Protein AF-0000000071658389 (afdb_homodimer)

InterPro domains:
  IPR006702 Casparian strip membrane protein domain [PF04535] (4-115)

Solvent-accessible surface area (backbone atoms only — not comparable to full-atom values): 17001 Å² total; per-residue (Å²): 111,72,62,58,50,44,50,50,47,51,54,43,48,50,49,29,34,51,27,21,47,52,17,32,50,45,40,72,70,42,62,39,75,39,34,85,88,48,86,47,86,55,70,41,80,43,44,40,84,77,33,64,24,40,41,45,30,44,50,50,25,51,52,48,35,54,49,45,60,63,46,49,60,56,54,51,49,27,53,75,65,69,44,71,88,50,68,79,56,52,55,57,47,59,54,46,35,26,51,43,23,16,26,26,17,8,35,48,19,33,47,56,42,50,52,53,49,49,51,54,44,26,54,75,68,71,43,72,82,38,67,64,53,54,48,51,50,51,43,50,50,41,45,49,52,16,29,47,27,34,42,51,22,29,51,44,44,40,53,46,49,53,53,54,50,53,59,39,48,72,77,109,72,64,59,51,44,51,51,47,50,54,44,48,52,49,28,35,51,27,20,47,50,16,33,50,44,40,73,70,41,61,38,75,38,34,85,87,47,87,48,87,55,71,39,80,43,44,41,85,76,32,64,24,40,41,43,30,43,50,50,24,50,52,48,36,54,49,44,60,64,44,48,60,56,53,51,48,27,54,76,64,69,44,72,89,49,67,78,57,52,54,58,49,59,55,48,36,26,51,42,24,16,25,26,18,8,34,48,18,33,45,57,42,51,51,51,50,49,52,52,46,25,53,74,68,72,41,73,82,38,68,65,52,55,48,51,49,52,43,50,50,40,46,50,51,17,30,48,27,34,42,51,21,28,51,43,44,41,53,45,49,54,52,52,51,52,58,38,48,75,78

Structure (mmCIF, N/CA/C/O backbone):
data_AF-0000000071658389-model_v1
#
loop_
_entity.id
_entity.type
_entity.pdbx_description
1 polymer 'CASP-like protein'
#
loop_
_atom_site.group_PDB
_atom_site.id
_atom_site.type_symbol
_atom_site.label_atom_id
_atom_site.label_alt_id
_atom_site.label_comp_id
_atom_site.label_asym_id
_atom_site.label_entity_id
_atom_site.label_seq_id
_atom_site.pdbx_PDB_ins_code
_atom_site.Cartn_x
_atom_site.Cartn_y
_atom_site.Cartn_z
_atom_site.occupancy
_atom_site.B_iso_or_equiv
_atom_site.auth_seq_id
_atom_site.auth_comp_id
_atom_site.auth_asym_id
_atom_site.auth_atom_id
_atom_site.pdbx_PDB_model_num
ATOM 1 N N . MET A 1 1 ? -17.047 29.328 12.336 1 48.53 1 MET A N 1
ATOM 2 C CA . MET A 1 1 ? -16.094 28.688 11.438 1 48.53 1 MET A CA 1
ATOM 3 C C . MET A 1 1 ? -15.5 27.438 12.078 1 48.53 1 MET A C 1
ATOM 5 O O . MET A 1 1 ? -15.453 26.375 11.453 1 48.53 1 MET A O 1
ATOM 9 N N . ALA A 1 2 ? -15.172 27.578 13.297 1 61.09 2 ALA A N 1
ATOM 10 C CA . ALA A 1 2 ? -14.609 26.453 14.062 1 61.09 2 ALA A CA 1
ATOM 11 C C . ALA A 1 2 ? -15.625 25.328 14.211 1 61.09 2 ALA A C 1
ATOM 13 O O . ALA A 1 2 ? -15.289 24.156 14.023 1 61.09 2 ALA A O 1
ATOM 14 N N . SER A 1 3 ? -16.844 25.703 14.211 1 71.44 3 SER A N 1
ATOM 15 C CA . SER A 1 3 ? -17.891 24.703 14.422 1 71.44 3 SER A CA 1
ATOM 16 C C . SER A 1 3 ? -18.141 23.891 13.164 1 71.44 3 SER A C 1
ATOM 18 O O . SER A 1 3 ? -18.312 22.672 13.227 1 71.44 3 SER A O 1
ATOM 20 N N . SER A 1 4 ? -18.094 24.547 12.016 1 76.38 4 SER A N 1
ATOM 21 C CA . SER A 1 4 ? -18.359 23.859 10.758 1 76.38 4 SER A CA 1
ATOM 22 C C . SER A 1 4 ? -17.25 22.859 10.445 1 76.38 4 SER A C 1
ATOM 24 O O . SER A 1 4 ? -17.516 21.75 9.969 1 76.38 4 SER A O 1
ATOM 26 N N . VAL A 1 5 ? -16.109 23.203 10.82 1 75.75 5 VAL A N 1
ATOM 27 C CA . VAL A 1 5 ? -14.984 22.328 10.57 1 75.75 5 VAL A CA 1
ATOM 28 C C . VAL A 1 5 ? -15.078 21.094 11.469 1 75.75 5 VAL A C 1
ATOM 30 O O . VAL A 1 5 ? -14.844 19.969 11.023 1 75.75 5 VAL A O 1
ATOM 33 N N . ALA A 1 6 ? -15.516 21.375 12.609 1 76.5 6 ALA A N 1
ATOM 34 C CA . ALA A 1 6 ? -15.641 20.281 13.562 1 76.5 6 ALA A CA 1
ATOM 35 C C . ALA A 1 6 ? -16.719 19.297 13.125 1 76.5 6 ALA A C 1
ATOM 37 O O . ALA A 1 6 ? -16.531 18.078 13.242 1 76.5 6 ALA A O 1
ATOM 38 N N . ILE A 1 7 ? -17.75 19.844 12.656 1 81.75 7 ILE A N 1
ATOM 39 C CA . ILE A 1 7 ? -18.844 19 12.172 1 81.75 7 ILE A CA 1
ATOM 40 C C . ILE A 1 7 ? -18.391 18.234 10.938 1 81.75 7 ILE A C 1
ATOM 42 O O . ILE A 1 7 ? -18.703 17.047 10.789 1 81.75 7 ILE A O 1
ATOM 46 N N . THR A 1 8 ? -17.719 18.875 10.086 1 84 8 THR A N 1
ATOM 47 C CA . THR A 1 8 ? -17.219 18.234 8.883 1 84 8 THR A CA 1
ATOM 48 C C . THR A 1 8 ? -16.25 17.109 9.227 1 84 8 THR A C 1
ATOM 50 O O . THR A 1 8 ? -16.297 16.031 8.625 1 84 8 THR A O 1
ATOM 53 N N . VAL A 1 9 ? -15.492 17.328 10.203 1 81.88 9 VAL A N 1
ATOM 54 C CA . VAL A 1 9 ? -14.523 16.328 10.641 1 81.88 9 VAL A CA 1
ATOM 55 C C . VAL A 1 9 ? -15.25 15.117 11.203 1 81.88 9 VAL A C 1
ATOM 57 O O . VAL A 1 9 ? -14.891 13.977 10.906 1 81.88 9 VAL A O 1
ATOM 60 N N . LEU A 1 10 ? -16.312 15.398 11.93 1 83.06 10 LEU A N 1
ATOM 61 C CA . LEU A 1 10 ? -17.078 14.312 12.523 1 83.06 10 LEU A CA 1
ATOM 62 C C . LEU A 1 10 ? -17.781 13.492 11.445 1 83.06 10 LEU A C 1
ATOM 64 O O . LEU A 1 10 ? -17.781 12.266 11.492 1 83.06 10 LEU A O 1
ATOM 68 N N . ILE A 1 11 ? -18.328 14.133 10.531 1 88.25 11 ILE A N 1
ATOM 69 C CA . ILE A 1 11 ? -19.031 13.469 9.438 1 88.25 11 ILE A CA 1
ATOM 70 C C . ILE A 1 11 ? -18.047 12.609 8.641 1 88.25 11 ILE A C 1
ATOM 72 O O . ILE A 1 11 ? -18.359 11.477 8.273 1 88.25 11 ILE A O 1
ATOM 76 N N . ASN A 1 12 ? -16.906 13.133 8.375 1 90 12 ASN A N 1
ATOM 77 C CA . ASN A 1 12 ? -15.891 12.391 7.641 1 90 12 ASN A CA 1
ATOM 78 C C . ASN A 1 12 ? -15.445 11.141 8.398 1 90 12 ASN A C 1
ATOM 80 O O . ASN A 1 12 ? -15.227 10.094 7.797 1 90 12 ASN A O 1
ATOM 84 N N . ARG A 1 13 ? -15.359 11.227 9.688 1 89.12 13 ARG A N 1
ATOM 85 C CA . ARG A 1 13 ? -14.938 10.086 10.484 1 89.12 13 ARG A CA 1
ATOM 86 C C . ARG A 1 13 ? -15.977 8.977 10.461 1 89.12 13 ARG A C 1
ATOM 88 O O . ARG A 1 13 ? -15.641 7.793 10.484 1 89.12 13 ARG A O 1
ATOM 95 N N . LEU A 1 14 ? -17.156 9.453 10.414 1 92.12 14 LEU A N 1
ATOM 96 C CA . LEU A 1 14 ? -18.234 8.469 10.305 1 92.12 14 LEU A CA 1
ATOM 97 C C . LEU A 1 14 ? -18.156 7.727 8.977 1 92.12 14 LEU A C 1
ATOM 99 O O . LEU A 1 14 ? -18.312 6.504 8.93 1 92.12 14 LEU A O 1
ATOM 103 N N . PHE A 1 15 ? -17.875 8.453 7.93 1 95.12 15 PHE A N 1
ATOM 104 C CA . PHE A 1 15 ? -17.719 7.828 6.621 1 95.12 15 PHE A CA 1
ATOM 105 C C . PHE A 1 15 ? -16.547 6.863 6.617 1 95.12 15 PHE A C 1
ATOM 107 O O . PHE A 1 15 ? -16.656 5.742 6.117 1 95.12 15 PHE A O 1
ATOM 114 N N . VAL A 1 16 ? -15.43 7.336 7.164 1 96.5 16 VAL A N 1
ATOM 115 C CA . VAL A 1 16 ? -14.258 6.477 7.219 1 96.5 16 VAL A CA 1
ATOM 116 C C . VAL A 1 16 ? -14.602 5.172 7.934 1 96.5 16 VAL A C 1
ATOM 118 O O . VAL A 1 16 ? -14.273 4.086 7.449 1 96.5 16 VAL A O 1
ATOM 121 N N . PHE A 1 17 ? -15.344 5.277 9.031 1 95.75 17 PHE A N 1
ATOM 122 C CA . PHE A 1 17 ? -15.711 4.098 9.805 1 95.75 17 PHE A CA 1
ATOM 123 C C . PHE A 1 17 ? -16.578 3.152 8.977 1 95.75 17 PHE A C 1
ATOM 125 O O . PHE A 1 17 ? -16.328 1.943 8.953 1 95.75 17 PHE A O 1
ATOM 132 N N . ILE A 1 18 ? -17.484 3.676 8.32 1 97.69 18 ILE A N 1
ATOM 133 C CA . ILE A 1 18 ? -18.406 2.863 7.527 1 97.69 18 ILE A CA 1
ATOM 134 C C . ILE A 1 18 ? -17.641 2.152 6.414 1 97.69 18 ILE A C 1
ATOM 136 O O . ILE A 1 18 ? -17.844 0.957 6.184 1 97.69 18 ILE A O 1
ATOM 140 N N . PHE A 1 19 ? -16.781 2.877 5.711 1 98.62 19 PHE A N 1
ATOM 141 C CA . PHE A 1 19 ? -16.016 2.287 4.617 1 98.62 19 PHE A CA 1
ATOM 142 C C . PHE A 1 19 ? -15.109 1.184 5.133 1 98.62 19 PHE A C 1
ATOM 144 O O . PHE A 1 19 ? -14.977 0.13 4.504 1 98.62 19 PHE A O 1
ATOM 151 N N . LEU A 1 20 ? -14.492 1.41 6.309 1 98.56 20 LEU A N 1
ATOM 152 C CA . LEU A 1 20 ? -13.617 0.402 6.898 1 98.56 20 LEU A CA 1
ATOM 153 C C . LEU A 1 20 ? -14.414 -0.835 7.305 1 98.56 20 LEU A C 1
ATOM 155 O O . LEU A 1 20 ? -13.953 -1.964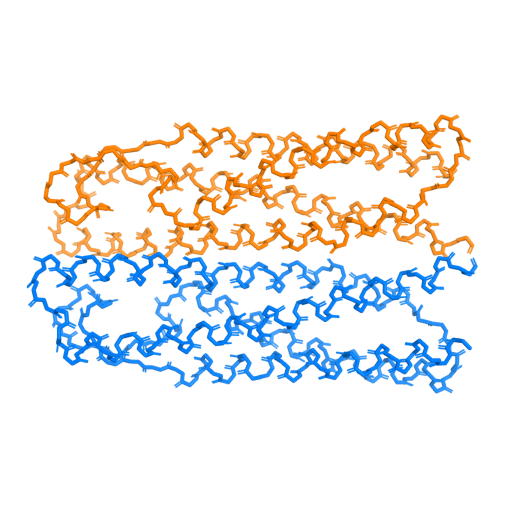 7.117 1 98.56 20 LEU A O 1
ATOM 159 N N . PHE A 1 21 ? -15.578 -0.595 7.789 1 98.12 21 PHE A N 1
ATOM 160 C CA . PHE A 1 21 ? -16.406 -1.702 8.266 1 98.12 21 PHE A CA 1
ATOM 161 C C . PHE A 1 21 ? -16.875 -2.562 7.094 1 98.12 21 PHE A C 1
ATOM 163 O O . PHE A 1 21 ? -16.828 -3.793 7.168 1 98.12 21 PHE A O 1
ATOM 170 N N . VAL A 1 22 ? -17.297 -1.942 6.078 1 98.56 22 VAL A N 1
ATOM 171 C CA . VAL A 1 22 ? -17.719 -2.684 4.895 1 98.56 22 VAL A CA 1
ATOM 172 C C . VAL A 1 22 ? -16.531 -3.453 4.316 1 98.56 22 VAL A C 1
ATOM 174 O O . VAL A 1 22 ? -16.656 -4.625 3.953 1 98.56 22 VAL A O 1
ATOM 177 N N . SER A 1 23 ? -15.406 -2.795 4.227 1 98.81 23 SER A N 1
ATOM 178 C CA . SER A 1 23 ? -14.188 -3.459 3.758 1 98.81 23 SER A CA 1
ATOM 179 C C . SER A 1 23 ? -13.898 -4.715 4.566 1 98.81 23 SER A C 1
ATOM 181 O O . SER A 1 23 ? -13.656 -5.785 4 1 98.81 23 SER A O 1
ATOM 183 N N . LEU A 1 24 ? -13.969 -4.578 5.883 1 98.62 24 LEU A N 1
ATOM 184 C CA . LEU A 1 24 ? -13.711 -5.672 6.816 1 98.62 24 LEU A CA 1
ATOM 185 C C . LEU A 1 24 ? -14.703 -6.812 6.602 1 98.62 24 LEU A C 1
ATOM 187 O O . LEU A 1 24 ? -14.305 -7.973 6.496 1 98.62 24 LEU A O 1
ATOM 191 N N . MET A 1 25 ? -15.914 -6.488 6.434 1 98.62 25 MET A N 1
ATOM 192 C CA . MET A 1 25 ? -16.969 -7.5 6.324 1 98.62 25 MET A CA 1
ATOM 193 C C . MET A 1 25 ? -16.859 -8.258 5.004 1 98.62 25 MET A C 1
ATOM 195 O O . MET A 1 25 ? -16.984 -9.484 4.973 1 98.62 25 MET A O 1
ATOM 199 N N . VAL A 1 26 ? -16.609 -7.547 3.959 1 98.56 26 VAL A N 1
ATOM 200 C CA . VAL A 1 26 ? -16.516 -8.156 2.637 1 98.56 26 VAL A CA 1
ATOM 201 C C . VAL A 1 26 ? -15.367 -9.156 2.613 1 98.56 26 VAL A C 1
ATOM 203 O O . VAL A 1 26 ? -15.516 -10.273 2.115 1 98.56 26 VAL A O 1
ATOM 206 N N . LEU A 1 27 ? -14.25 -8.773 3.229 1 98.5 27 LEU A N 1
ATOM 207 C CA . LEU A 1 27 ? -13.078 -9.648 3.189 1 98.5 27 LEU A CA 1
ATOM 208 C C . LEU A 1 27 ? -13.227 -10.789 4.188 1 98.5 27 LEU A C 1
ATOM 210 O O . LEU A 1 27 ? -12.852 -11.93 3.889 1 98.5 27 LEU A O 1
ATOM 214 N N . ALA A 1 28 ? -13.805 -10.531 5.293 1 97.94 28 ALA A N 1
ATOM 215 C CA . ALA A 1 28 ? -13.922 -11.523 6.367 1 97.94 28 ALA A CA 1
ATOM 216 C C . ALA A 1 28 ? -14.859 -12.648 5.973 1 97.94 28 ALA A C 1
ATOM 218 O O . ALA A 1 28 ? -14.711 -13.789 6.434 1 97.94 28 ALA A O 1
ATOM 219 N N . THR A 1 29 ? -15.797 -12.344 5.094 1 97.56 29 THR A N 1
ATOM 220 C CA . THR A 1 29 ? -16.781 -13.352 4.734 1 97.56 29 THR A CA 1
ATOM 221 C C . THR A 1 29 ? -16.453 -13.977 3.385 1 97.56 29 THR A C 1
ATOM 223 O O . THR A 1 29 ? -17.156 -14.875 2.918 1 97.56 29 THR A O 1
ATOM 226 N N . ASN A 1 30 ? -15.438 -13.5 2.771 1 97.5 30 ASN A N 1
ATOM 227 C CA . ASN A 1 30 ? -15.039 -13.969 1.447 1 97.5 30 ASN A CA 1
ATOM 228 C C . ASN A 1 30 ? -14.312 -15.312 1.523 1 97.5 30 ASN A C 1
ATOM 230 O O . ASN A 1 30 ? -13.352 -15.453 2.285 1 97.5 30 ASN A O 1
ATOM 234 N N . LYS A 1 31 ? -14.812 -16.297 0.819 1 96.44 31 LYS A N 1
ATOM 235 C CA . LYS A 1 31 ? -14.188 -17.625 0.755 1 96.44 31 LYS A CA 1
ATOM 236 C C . LYS A 1 31 ? -14.422 -18.281 -0.603 1 96.44 31 LYS A C 1
ATOM 238 O O . LYS A 1 31 ? -15.367 -17.922 -1.312 1 96.44 31 LYS A O 1
ATOM 243 N N . VAL A 1 32 ? -13.5 -19.109 -0.97 1 95.19 32 VAL A N 1
ATOM 244 C CA . VAL A 1 32 ? -13.641 -19.891 -2.189 1 95.19 32 VAL A CA 1
ATOM 245 C C . VAL A 1 32 ? -13.016 -21.281 -1.995 1 95.19 32 VAL A C 1
ATOM 247 O O . VAL A 1 32 ? -11.984 -21.406 -1.334 1 95.19 32 VAL A O 1
ATOM 250 N N . THR A 1 33 ? -13.703 -22.312 -2.465 1 93.12 33 THR A N 1
ATOM 251 C CA . THR A 1 33 ? -13.148 -23.656 -2.477 1 93.12 33 THR A CA 1
ATOM 252 C C . THR A 1 33 ? -12.562 -23.984 -3.848 1 93.12 33 THR A C 1
ATOM 254 O O . THR A 1 33 ? -13.289 -24.047 -4.84 1 93.12 33 THR A O 1
ATOM 257 N N . THR A 1 34 ? -11.203 -24.109 -3.877 1 90.75 34 THR A N 1
ATOM 258 C CA . THR A 1 34 ? -10.555 -24.328 -5.168 1 90.75 34 THR A CA 1
ATOM 259 C C . THR A 1 34 ? -9.25 -25.094 -4.996 1 90.75 34 THR A C 1
ATOM 261 O O . THR A 1 34 ? -8.703 -25.156 -3.895 1 90.75 34 THR A O 1
ATOM 264 N N . SER A 1 35 ? -8.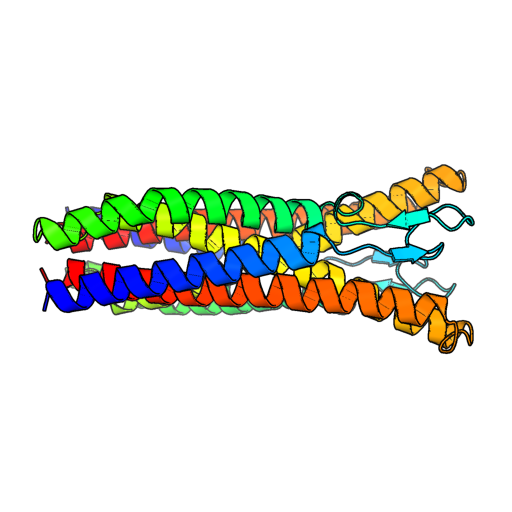75 -25.688 -6.094 1 85.56 35 SER A N 1
ATOM 265 C CA . SER A 1 35 ? -7.461 -26.375 -6.125 1 85.56 35 SER A CA 1
ATOM 266 C C . SER A 1 35 ? -6.391 -25.5 -6.766 1 85.56 35 SER A C 1
ATOM 268 O O . SER A 1 35 ? -5.199 -25.797 -6.695 1 85.56 35 SER A O 1
ATOM 270 N N . TYR A 1 36 ? -6.738 -24.344 -7.293 1 82 36 TYR A N 1
ATOM 271 C CA . TYR A 1 36 ? -5.844 -23.562 -8.133 1 82 36 TYR A CA 1
ATOM 272 C C . TYR A 1 36 ? -5.02 -22.578 -7.297 1 82 36 TYR A C 1
ATOM 274 O O . TYR A 1 36 ? -4.023 -22.031 -7.773 1 82 36 TYR A O 1
ATOM 282 N N . LEU A 1 37 ? -5.414 -22.375 -6.074 1 84.38 37 LEU A N 1
ATOM 283 C CA . LEU A 1 37 ? -4.723 -21.406 -5.227 1 84.38 37 LEU A CA 1
ATOM 284 C C . LEU A 1 37 ? -3.951 -22.109 -4.117 1 84.38 37 LEU A C 1
ATOM 286 O O . LEU A 1 37 ? -3.473 -21.453 -3.182 1 84.38 37 LEU A O 1
ATOM 290 N N . THR A 1 38 ? -3.906 -23.438 -4.281 1 81.12 38 THR A N 1
ATOM 291 C CA . THR A 1 38 ? -3.168 -24.234 -3.311 1 81.12 38 THR A CA 1
ATOM 292 C C . THR A 1 38 ? -2.16 -25.141 -4.012 1 81.12 38 THR A C 1
ATOM 294 O O . THR A 1 38 ? -2.201 -25.297 -5.234 1 81.12 38 THR A O 1
ATOM 297 N N . VAL A 1 39 ? -1.279 -25.641 -3.32 1 77.12 39 VAL A N 1
ATOM 298 C CA . VAL A 1 39 ? -0.239 -26.484 -3.883 1 77.12 39 VAL A CA 1
ATOM 299 C C . VAL A 1 39 ? -0.778 -27.906 -4.066 1 77.12 39 VAL A C 1
ATOM 301 O O . VAL A 1 39 ? -0.367 -28.609 -4.988 1 77.12 39 VAL A O 1
ATOM 304 N N . ASP A 1 40 ? -1.833 -28.156 -3.27 1 74.81 40 ASP A N 1
ATOM 305 C CA . ASP A 1 40 ? -2.377 -29.5 -3.32 1 74.81 40 ASP A CA 1
ATOM 306 C C . ASP A 1 40 ? -3.41 -29.641 -4.438 1 74.81 40 ASP A C 1
ATOM 308 O O . ASP A 1 40 ? -4.051 -28.656 -4.82 1 74.81 40 ASP A O 1
ATOM 312 N N . ASP A 1 41 ? -3.484 -30.75 -5.094 1 75.06 41 ASP A N 1
ATOM 313 C CA . ASP A 1 41 ? -4.434 -31.031 -6.164 1 75.06 41 ASP A CA 1
ATOM 314 C C . ASP A 1 41 ? -5.855 -31.141 -5.621 1 75.06 41 ASP A C 1
ATOM 316 O O . ASP A 1 41 ? -6.824 -31.094 -6.383 1 75.06 41 ASP A O 1
ATOM 320 N N . ASN A 1 42 ? -5.992 -31.094 -4.367 1 83.31 42 ASN A N 1
ATOM 321 C CA . ASN A 1 42 ? -7.328 -31.219 -3.795 1 83.31 42 ASN A CA 1
ATOM 322 C C . ASN A 1 42 ? -7.934 -29.859 -3.471 1 83.31 42 ASN A C 1
ATOM 324 O O . ASN A 1 42 ? -7.234 -28.969 -2.982 1 83.31 42 ASN A O 1
ATOM 328 N N . PRO A 1 43 ? -9.242 -29.812 -3.855 1 87.38 43 PRO A N 1
ATOM 329 C CA . PRO A 1 43 ? -9.906 -28.547 -3.512 1 87.38 43 PRO A CA 1
ATOM 330 C C . PRO A 1 43 ? -9.867 -28.25 -2.014 1 87.38 43 PRO A C 1
ATOM 332 O O . PRO A 1 43 ? -10.07 -29.156 -1.197 1 87.38 43 PRO A O 1
ATOM 335 N N . SER A 1 44 ? -9.383 -27.062 -1.668 1 89.31 44 SER A N 1
ATOM 336 C CA . SER A 1 44 ? -9.352 -26.578 -0.291 1 89.31 44 SER A CA 1
ATOM 337 C C . SER A 1 44 ? -9.945 -25.188 -0.18 1 89.31 44 SER A C 1
ATOM 339 O O . SER A 1 44 ? -9.977 -24.438 -1.161 1 89.31 44 SER A O 1
ATOM 341 N N . LYS A 1 45 ? -10.516 -24.984 0.978 1 92.94 45 LYS A N 1
ATOM 342 C CA . LYS A 1 45 ? -11.117 -23.688 1.246 1 92.94 45 LYS A CA 1
ATOM 343 C C . LYS A 1 45 ? -10.047 -22.609 1.386 1 92.94 45 LYS A C 1
ATOM 345 O O . LYS A 1 45 ? -9.109 -22.75 2.17 1 92.94 45 LYS A O 1
ATOM 350 N N . VAL A 1 46 ? -10.172 -21.578 0.613 1 94.12 46 VAL A N 1
ATOM 351 C CA . VAL A 1 46 ? -9.25 -20.438 0.631 1 94.12 46 VAL A CA 1
ATOM 352 C C . VAL A 1 46 ? -9.961 -19.203 1.171 1 94.12 46 VAL A C 1
ATOM 354 O O . VAL A 1 46 ? -11.062 -18.875 0.727 1 94.12 46 VAL A O 1
ATOM 357 N N . THR A 1 47 ? -9.406 -18.625 2.166 1 95.81 47 THR A N 1
ATOM 358 C CA . THR A 1 47 ? -9.883 -17.391 2.783 1 95.81 47 THR A CA 1
ATOM 359 C C . THR A 1 47 ? -8.758 -16.359 2.883 1 95.81 47 THR A C 1
ATOM 361 O O . THR A 1 47 ? -7.672 -16.578 2.344 1 95.81 47 THR A O 1
ATOM 364 N N . PHE A 1 48 ? -9.117 -15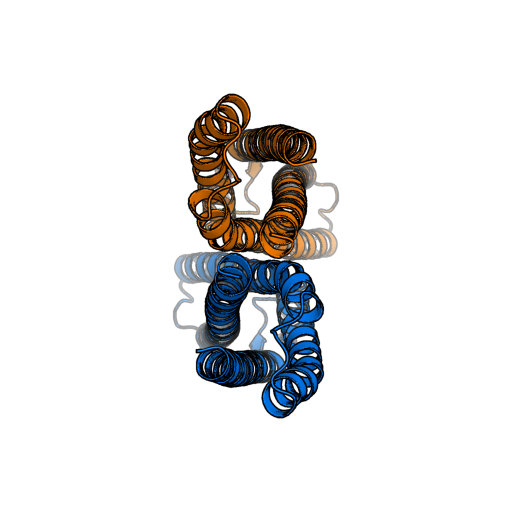.203 3.537 1 94.81 48 PHE A N 1
ATOM 365 C CA . PHE A 1 48 ? -8.117 -14.164 3.727 1 94.81 48 PHE A CA 1
ATOM 366 C C . PHE A 1 48 ? -6.934 -14.695 4.527 1 94.81 48 PHE A C 1
ATOM 368 O O . PHE A 1 48 ? -5.828 -14.156 4.445 1 94.81 48 PHE A O 1
ATOM 375 N N . LYS A 1 49 ? -7.07 -15.758 5.305 1 94.5 49 LYS A N 1
ATOM 376 C CA . LYS A 1 49 ? -6.031 -16.297 6.176 1 94.5 49 LYS A CA 1
ATOM 377 C C . LYS A 1 49 ? -4.902 -16.922 5.359 1 94.5 49 LYS A C 1
ATOM 379 O O . LYS A 1 49 ? -3.799 -17.141 5.871 1 94.5 49 LYS A O 1
ATOM 384 N N . ASN A 1 50 ? -5.195 -17.25 4.156 1 94.12 50 ASN A N 1
ATOM 385 C CA . ASN A 1 50 ? -4.238 -17.969 3.322 1 94.12 50 ASN A CA 1
ATOM 386 C C . ASN A 1 50 ? -3.242 -17.016 2.666 1 94.12 50 ASN A C 1
ATOM 388 O O . ASN A 1 50 ? -2.264 -17.453 2.059 1 94.12 50 ASN A O 1
ATOM 392 N N . SER A 1 51 ? -3.502 -15.758 2.709 1 95.25 51 SER A N 1
ATOM 393 C CA . SER A 1 51 ? -2.617 -14.758 2.121 1 95.25 51 SER A CA 1
ATOM 394 C C . SER A 1 51 ? -2.16 -13.742 3.162 1 95.25 51 SER A C 1
ATOM 396 O O . SER A 1 51 ? -2.979 -13.203 3.914 1 95.25 51 SER A O 1
ATOM 398 N N . TYR A 1 52 ? -0.922 -13.477 3.205 1 96.25 52 TYR A N 1
ATOM 399 C CA . TYR A 1 52 ? -0.377 -12.484 4.129 1 96.25 52 TYR A CA 1
ATOM 400 C C . TYR A 1 52 ? -0.883 -11.086 3.797 1 96.25 52 TYR A C 1
ATOM 402 O O . TYR A 1 52 ? -1.182 -10.297 4.695 1 96.25 52 TYR A O 1
ATOM 410 N N . ALA A 1 53 ? -0.949 -10.797 2.504 1 97.81 53 ALA A N 1
ATOM 411 C CA . ALA A 1 53 ? -1.426 -9.492 2.062 1 97.81 53 ALA A CA 1
ATOM 412 C C . ALA A 1 53 ? -2.857 -9.242 2.527 1 97.81 53 ALA A C 1
ATOM 414 O O . ALA A 1 53 ? -3.186 -8.148 2.99 1 97.81 53 ALA A O 1
ATOM 415 N N . TYR A 1 54 ? -3.664 -10.258 2.459 1 98.12 54 TYR A N 1
ATOM 416 C CA . TYR A 1 54 ? -5.066 -10.102 2.83 1 98.12 54 TYR A CA 1
ATOM 417 C C . TYR A 1 54 ? -5.23 -10.086 4.344 1 98.12 54 TYR A C 1
ATOM 419 O O . TYR A 1 54 ? -6.109 -9.398 4.875 1 98.12 54 TYR A O 1
ATOM 427 N N . ARG A 1 55 ? -4.414 -10.82 5.082 1 98.06 55 ARG A N 1
ATOM 428 C CA . ARG A 1 55 ? -4.402 -10.727 6.539 1 98.06 55 ARG A CA 1
ATOM 429 C C . ARG A 1 55 ? -4.043 -9.312 6.992 1 98.06 55 ARG A C 1
ATOM 431 O O . ARG A 1 55 ? -4.629 -8.797 7.945 1 98.06 55 ARG A O 1
ATOM 438 N N . PHE A 1 56 ? -3.104 -8.82 6.25 1 98.56 56 PHE A N 1
ATOM 439 C CA . PHE A 1 56 ? -2.695 -7.453 6.543 1 98.56 56 PHE A CA 1
ATOM 440 C C . PHE A 1 56 ? -3.826 -6.477 6.25 1 98.56 56 PHE A C 1
ATOM 442 O O . PHE A 1 56 ? -4.137 -5.613 7.074 1 98.56 56 PHE A O 1
ATOM 449 N N . LEU A 1 57 ? -4.422 -6.594 5.109 1 98.5 57 LEU A N 1
ATOM 450 C CA . LEU A 1 57 ? -5.551 -5.754 4.715 1 98.5 57 LEU A CA 1
ATOM 451 C C . LEU A 1 57 ? -6.668 -5.828 5.75 1 98.5 57 LEU A C 1
ATOM 453 O O . LEU A 1 57 ? -7.172 -4.797 6.199 1 98.5 57 LEU A O 1
ATOM 457 N N . LEU A 1 58 ? -7 -7.008 6.195 1 98.56 58 LEU A N 1
ATOM 458 C CA . LEU A 1 58 ? -8.07 -7.18 7.172 1 98.56 58 LEU A CA 1
ATOM 459 C C . LEU A 1 58 ? -7.676 -6.602 8.523 1 98.56 58 LEU A C 1
ATOM 461 O O . LEU A 1 58 ? -8.484 -5.938 9.18 1 98.56 58 LEU A O 1
ATOM 465 N N . SER A 1 59 ? -6.453 -6.906 8.953 1 98.56 59 SER A N 1
ATOM 466 C CA . SER A 1 59 ? -5.98 -6.418 10.25 1 98.56 59 SER A CA 1
ATOM 467 C C . SER A 1 59 ? -6.027 -4.895 10.312 1 98.56 59 SER A C 1
ATOM 469 O O . SER A 1 59 ? -6.441 -4.32 11.32 1 98.56 59 SER A O 1
ATOM 471 N N . VAL A 1 60 ? -5.594 -4.297 9.242 1 98.5 60 VAL A N 1
ATOM 472 C CA . VAL A 1 60 ? -5.598 -2.84 9.203 1 98.5 60 VAL A CA 1
ATOM 473 C C . VAL A 1 60 ? -7.031 -2.322 9.242 1 98.5 60 VAL A C 1
ATOM 475 O O . VAL A 1 60 ? -7.32 -1.31 9.883 1 98.5 60 VAL A O 1
ATOM 478 N N . ALA A 1 61 ? -7.945 -3.004 8.523 1 98.5 61 ALA A N 1
ATOM 479 C CA . ALA A 1 61 ? -9.352 -2.617 8.578 1 98.5 61 ALA A CA 1
ATOM 480 C C . ALA A 1 61 ? -9.891 -2.715 10 1 98.5 61 ALA A C 1
ATOM 482 O O . ALA A 1 61 ? -10.609 -1.824 10.461 1 98.5 61 ALA A O 1
ATOM 483 N N . VAL A 1 62 ? -9.492 -3.756 10.703 1 98.06 62 VAL A N 1
ATOM 484 C CA . VAL A 1 62 ? -9.938 -3.955 12.078 1 98.06 62 VAL A CA 1
ATOM 485 C C . VAL A 1 62 ? -9.359 -2.857 12.969 1 98.06 62 VAL A C 1
ATOM 487 O O . VAL A 1 62 ? -10.094 -2.221 13.734 1 98.06 62 VAL A O 1
ATOM 490 N N . ILE A 1 63 ? -8.094 -2.615 12.883 1 97.38 63 ILE A N 1
ATOM 491 C CA . ILE A 1 63 ? -7.418 -1.592 13.664 1 97.38 63 ILE A CA 1
ATOM 492 C C . ILE A 1 63 ? -8.008 -0.22 13.344 1 97.38 63 ILE A C 1
ATOM 494 O O . ILE A 1 63 ? -8.203 0.603 14.242 1 97.38 63 ILE A O 1
ATOM 498 N N . GLY A 1 64 ? -8.219 0.005 12 1 96.69 64 GLY A N 1
ATOM 499 C CA . GLY A 1 64 ? -8.828 1.264 11.594 1 96.69 64 GLY A CA 1
ATOM 500 C C . GLY A 1 64 ? -10.203 1.48 12.188 1 96.69 64 GLY A C 1
ATOM 501 O O . GLY A 1 64 ? -10.531 2.588 12.617 1 96.69 64 GLY A O 1
ATOM 502 N N . CYS A 1 65 ? -11.008 0.46 12.234 1 96.44 65 CYS A N 1
ATOM 503 C CA . CYS A 1 65 ? -12.328 0.551 12.844 1 96.44 65 CYS A CA 1
ATOM 504 C C . CYS A 1 65 ? -12.227 0.882 14.328 1 96.44 65 CYS A C 1
ATOM 506 O O . CYS A 1 65 ? -12.922 1.772 14.82 1 96.44 65 CYS A O 1
ATOM 508 N N . ALA A 1 66 ? -11.367 0.17 15 1 94.88 66 ALA A N 1
ATOM 509 C CA . ALA A 1 66 ? -11.172 0.437 16.422 1 94.88 66 ALA A CA 1
ATOM 510 C C . ALA A 1 66 ? -10.68 1.864 16.656 1 94.88 66 ALA A C 1
ATOM 512 O O . ALA A 1 66 ? -11.188 2.568 17.531 1 94.88 66 ALA A O 1
ATOM 513 N N . TYR A 1 67 ? -9.812 2.322 15.844 1 93.25 67 TYR A N 1
ATOM 514 C CA . TYR A 1 67 ? -9.234 3.66 15.953 1 93.25 67 TYR A CA 1
ATOM 515 C C . TYR A 1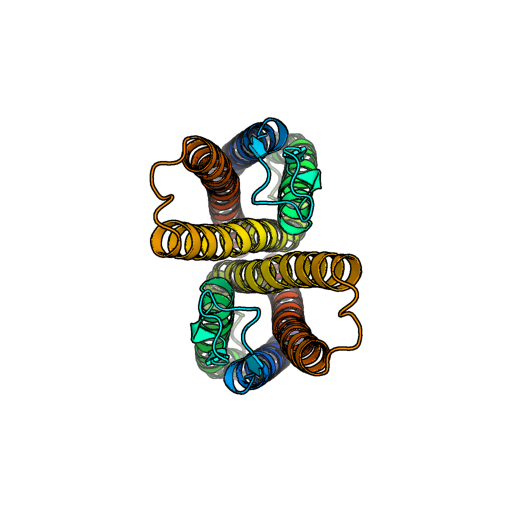 67 ? -10.297 4.73 15.727 1 93.25 67 TYR A C 1
ATOM 517 O O . TYR A 1 67 ? -10.406 5.68 16.516 1 93.25 67 TYR A O 1
ATOM 525 N N . THR A 1 68 ? -10.977 4.57 14.688 1 90.69 68 THR A N 1
ATOM 526 C CA . THR A 1 68 ? -11.992 5.562 14.344 1 90.69 68 THR A CA 1
ATOM 527 C C . THR A 1 68 ? -13.094 5.586 15.406 1 90.69 68 THR A C 1
ATOM 529 O O . THR A 1 68 ? -13.617 6.652 15.734 1 90.69 68 THR A O 1
ATOM 532 N N . LEU A 1 69 ? -13.438 4.477 15.945 1 87.69 69 LEU A N 1
ATOM 533 C CA . LEU A 1 69 ? -14.438 4.402 17.016 1 87.69 69 LEU A CA 1
ATOM 534 C C . LEU A 1 69 ? -13.953 5.141 18.25 1 87.69 69 LEU A C 1
ATOM 536 O O . LEU A 1 69 ? -14.742 5.832 18.906 1 87.69 69 LEU A O 1
ATOM 540 N N . LEU A 1 70 ? -12.664 5.043 18.578 1 85.81 70 LEU A N 1
ATOM 541 C CA . LEU A 1 70 ? -12.086 5.707 19.734 1 85.81 70 LEU A CA 1
ATOM 542 C C . LEU A 1 70 ? -12.016 7.215 19.516 1 85.81 70 LEU A C 1
ATOM 544 O O . LEU A 1 70 ? -12.125 7.992 20.469 1 85.81 70 LEU A O 1
ATOM 548 N N . GLN A 1 71 ? -11.891 7.582 18.281 1 82.31 71 GLN A N 1
ATOM 549 C CA . GLN A 1 71 ? -11.695 8.992 17.984 1 82.31 71 GLN A CA 1
ATOM 550 C C . GLN A 1 71 ? -13.031 9.727 17.906 1 82.31 71 GLN A C 1
ATOM 552 O O . GLN A 1 71 ? -13.094 10.945 18.109 1 82.31 71 GLN A O 1
ATOM 557 N N . ILE A 1 72 ? -14.125 9.078 17.734 1 78.88 72 ILE A N 1
ATOM 558 C CA . ILE A 1 72 ? -15.43 9.695 17.516 1 78.88 72 ILE A CA 1
ATOM 559 C C . ILE A 1 72 ? -15.883 10.414 18.781 1 78.88 72 ILE A C 1
ATOM 561 O O . ILE A 1 72 ? -16.25 11.594 18.734 1 78.88 72 ILE A O 1
ATOM 565 N N . PRO A 1 73 ? -15.742 9.906 19.984 1 75.12 73 PRO A N 1
ATOM 566 C CA . PRO A 1 73 ? -16.172 10.648 21.172 1 75.12 73 PRO A CA 1
ATOM 567 C C . PRO A 1 73 ? -15.289 11.859 21.453 1 75.12 73 PRO A C 1
ATOM 569 O O . PRO A 1 73 ? -15.781 12.891 21.906 1 75.12 73 PRO A O 1
ATOM 572 N N . PHE A 1 74 ? -14.062 11.711 21.188 1 73.25 74 PHE A N 1
ATOM 573 C CA . PHE A 1 74 ? -13.156 12.828 21.406 1 73.25 74 PHE A CA 1
ATOM 574 C C . PHE A 1 74 ? -13.461 13.977 20.453 1 73.25 74 PHE A C 1
ATOM 576 O O . PHE A 1 74 ? -13.422 15.141 20.844 1 73.25 74 PHE A O 1
ATOM 583 N N . ALA A 1 75 ? -13.766 13.625 19.297 1 68.75 75 ALA A N 1
ATOM 584 C CA . ALA A 1 75 ? -14.125 14.648 18.328 1 68.75 75 ALA A CA 1
ATOM 585 C C . ALA A 1 75 ? -15.438 15.32 18.703 1 68.75 75 ALA A C 1
ATOM 587 O O . ALA A 1 75 ? -15.57 16.547 18.594 1 68.75 75 ALA A O 1
ATOM 588 N N . ALA A 1 76 ? -16.328 14.578 19.219 1 71 76 ALA A N 1
ATOM 589 C CA . ALA A 1 76 ? -17.609 15.125 19.625 1 71 76 ALA A CA 1
ATOM 590 C C . ALA A 1 76 ? -17.469 16.047 20.844 1 71 76 ALA A C 1
ATOM 592 O O . ALA A 1 76 ? -18.109 17.094 20.906 1 71 76 ALA A O 1
ATOM 593 N N . LEU A 1 77 ? -16.562 15.664 21.688 1 72.69 77 LEU A N 1
ATOM 594 C CA . LEU A 1 77 ? -16.359 16.469 22.875 1 72.69 77 LEU A CA 1
ATOM 595 C C . LEU A 1 77 ? -15.711 17.797 22.531 1 72.69 77 LEU A C 1
ATOM 597 O O . LEU A 1 77 ? -16 18.828 23.156 1 72.69 77 LEU A O 1
ATOM 601 N N . SER A 1 78 ? -14.914 17.75 21.594 1 70.56 78 SER A N 1
ATOM 602 C CA . SER A 1 78 ? -14.258 18.984 21.172 1 70.56 78 SER A CA 1
ATOM 603 C C . SER A 1 78 ? -15.266 19.969 20.594 1 70.56 78 SER A C 1
ATOM 605 O O . SER A 1 78 ? -15.156 21.172 20.797 1 70.56 78 SER A O 1
ATOM 607 N N . ILE A 1 79 ? -16.234 19.516 19.922 1 67.31 79 ILE A N 1
ATOM 608 C CA . ILE A 1 79 ? -17.297 20.359 19.359 1 67.31 79 ILE A CA 1
ATOM 609 C C . ILE A 1 79 ? -18.156 20.922 20.484 1 67.31 79 ILE A C 1
ATOM 611 O O . ILE A 1 79 ? -18.453 22.109 20.5 1 67.31 79 ILE A O 1
ATOM 615 N N . SER A 1 80 ? -18.453 20.031 21.328 1 72.5 80 SER A N 1
ATOM 616 C CA . SER A 1 80 ? -19.328 20.438 22.422 1 72.5 80 SER A CA 1
ATOM 617 C C . SER A 1 80 ? -18.688 21.516 23.297 1 72.5 80 SER A C 1
ATOM 619 O O . SER A 1 80 ? -19.359 22.453 23.734 1 72.5 80 SER A O 1
ATOM 621 N N . ASN A 1 81 ? -17.328 21.328 23.406 1 69.19 81 ASN A N 1
ATOM 622 C CA . ASN A 1 81 ? -16.641 22.266 24.281 1 69.19 81 ASN A CA 1
ATOM 623 C C . ASN A 1 81 ? -16.078 23.453 23.5 1 69.19 81 ASN A C 1
ATOM 625 O O . ASN A 1 81 ? -15.461 24.344 24.094 1 69.19 81 ASN A O 1
ATOM 629 N N . ARG A 1 82 ? -16.391 23.406 22.266 1 64.5 82 ARG A N 1
ATOM 630 C CA . ARG A 1 82 ? -15.969 24.484 21.375 1 64.5 82 ARG A CA 1
ATOM 631 C C . ARG A 1 82 ? -14.461 24.703 21.438 1 64.5 82 ARG A C 1
ATOM 633 O O . ARG A 1 82 ? -13.992 25.828 21.562 1 64.5 82 ARG A O 1
ATOM 640 N N . THR A 1 83 ? -13.867 23.406 21.672 1 65.44 83 THR A N 1
ATOM 641 C CA . THR A 1 83 ? -12.414 23.5 21.703 1 65.44 83 THR A CA 1
ATOM 642 C C . THR A 1 83 ? -11.82 23.219 20.328 1 65.44 83 THR A C 1
ATOM 644 O O . THR A 1 83 ? -12.492 22.641 19.453 1 65.44 83 THR A O 1
ATOM 647 N N . GLU A 1 84 ? -10.766 23.719 20.109 1 64.62 84 GLU A N 1
ATOM 648 C CA . GLU A 1 84 ? -10.078 23.562 18.828 1 64.62 84 GLU A CA 1
ATOM 649 C C . GLU A 1 84 ? -9.648 22.109 18.594 1 64.62 84 GLU A C 1
ATOM 651 O O . GLU A 1 84 ? -9.469 21.359 19.547 1 64.62 84 GLU A O 1
ATOM 656 N N . ILE A 1 85 ? -9.734 21.75 17.375 1 61.56 85 ILE A N 1
ATOM 657 C CA . ILE A 1 85 ? -9.203 20.438 17.016 1 61.56 85 ILE A CA 1
ATOM 658 C C . ILE A 1 85 ? -7.754 20.312 17.469 1 61.56 85 ILE A C 1
ATOM 660 O O . ILE A 1 85 ? -6.93 21.188 17.172 1 61.56 85 ILE A O 1
ATOM 664 N N . SER A 1 86 ? -7.613 19.422 18.359 1 65.56 86 SER A N 1
ATOM 665 C CA . SER A 1 86 ? -6.312 19.297 19.016 1 65.56 86 SER A CA 1
ATOM 666 C C . SER A 1 86 ? -5.34 18.484 18.156 1 65.56 86 SER A C 1
ATOM 668 O O . SER A 1 86 ? -5.758 17.703 17.297 1 65.56 86 SER A O 1
ATOM 670 N N . GLN A 1 87 ? -4.141 18.781 18.297 1 67.06 87 GLN A N 1
ATOM 671 C CA . GLN A 1 87 ? -3.041 18.016 17.719 1 67.06 87 GLN A CA 1
ATOM 672 C C . GLN A 1 87 ? -3.178 16.516 18.031 1 67.06 87 GLN A C 1
ATOM 674 O O . GLN A 1 87 ? -2.723 15.672 17.266 1 67.06 87 GLN A O 1
ATOM 679 N N . PHE A 1 88 ? -3.914 16.281 18.969 1 67 88 PHE A N 1
ATOM 680 C CA . PHE A 1 88 ? -4.066 14.898 19.422 1 67 88 PHE A CA 1
ATOM 681 C C . PHE A 1 88 ? -4.887 14.086 18.438 1 67 88 PHE A C 1
ATOM 683 O O . PHE A 1 88 ? -4.766 12.859 18.375 1 67 88 PHE A O 1
ATOM 690 N N . VAL A 1 89 ? -5.449 14.883 17.672 1 67.62 89 VAL A N 1
ATOM 691 C CA . VAL A 1 89 ? -6.266 14.188 16.672 1 67.62 89 VAL A CA 1
ATOM 692 C C . VAL A 1 89 ? -5.523 14.141 15.344 1 67.62 89 VAL A C 1
ATOM 694 O O . VAL A 1 89 ? -5.586 13.141 14.625 1 67.62 89 VAL A O 1
ATOM 697 N N . ILE A 1 90 ? -4.742 15.039 15.117 1 80.56 90 ILE A N 1
ATOM 698 C CA . ILE A 1 90 ? -4.121 15.18 13.805 1 80.56 90 ILE A CA 1
ATOM 699 C C . ILE A 1 90 ? -2.918 14.25 13.695 1 80.56 90 ILE A C 1
ATOM 701 O O . ILE A 1 90 ? -2.752 13.555 12.695 1 80.56 90 ILE A O 1
ATOM 705 N N . PHE A 1 91 ? -2.213 14.031 14.688 1 84.31 91 PHE A N 1
ATOM 706 C CA . PHE A 1 91 ? -0.947 13.312 14.609 1 84.31 91 PHE A CA 1
ATOM 707 C C . PHE A 1 91 ? -1.184 11.828 14.375 1 84.31 91 PHE A C 1
ATOM 709 O O . PHE A 1 91 ? -0.583 11.227 13.477 1 84.31 91 PHE A O 1
ATOM 716 N N . PRO A 1 92 ? -2.119 11.273 15.148 1 89.94 92 PRO A N 1
ATOM 717 C CA . PRO A 1 92 ? -2.393 9.875 14.844 1 89.94 92 PRO A CA 1
ATOM 718 C C . PRO A 1 92 ? -2.928 9.672 13.43 1 89.94 92 PRO A C 1
ATOM 720 O O . PRO A 1 92 ? -2.643 8.656 12.789 1 89.94 92 PRO A O 1
ATOM 723 N N . ASP A 1 93 ? -3.633 10.602 12.922 1 91.69 93 ASP A N 1
ATOM 724 C CA . ASP A 1 93 ? -4.16 10.508 11.562 1 91.69 93 ASP A CA 1
ATOM 725 C C . ASP A 1 93 ? -3.029 10.469 10.539 1 91.69 93 ASP A C 1
ATOM 727 O O . ASP A 1 93 ? -3.15 9.812 9.5 1 91.69 93 ASP A O 1
ATOM 731 N N . LEU A 1 94 ? -1.91 11.117 10.867 1 93.5 94 LEU A N 1
ATOM 732 C CA . LEU A 1 94 ? -0.77 11.172 9.961 1 93.5 94 LEU A CA 1
ATOM 733 C C . LEU A 1 94 ? -0.08 9.812 9.867 1 93.5 94 LEU A C 1
ATOM 735 O O . LEU A 1 94 ? 0.594 9.523 8.875 1 93.5 94 LEU A O 1
ATOM 739 N N . VAL A 1 95 ? -0.346 8.938 10.82 1 94.12 95 VAL A N 1
ATOM 740 C CA . VAL A 1 95 ? 0.272 7.617 10.867 1 94.12 95 VAL A CA 1
ATOM 741 C C . VAL A 1 95 ? -0.687 6.578 10.289 1 94.12 95 VAL A C 1
ATOM 743 O O . VAL A 1 95 ? -0.274 5.699 9.531 1 94.12 95 VAL A O 1
ATOM 746 N N . PHE A 1 96 ? -1.901 6.762 10.555 1 95.62 96 PHE A N 1
ATOM 747 C CA . PHE A 1 96 ? -2.885 5.766 10.148 1 95.62 96 PHE A CA 1
ATOM 748 C C . PHE A 1 96 ? -3.197 5.891 8.664 1 95.62 96 PHE A C 1
ATOM 750 O O . PHE A 1 96 ? -3.469 4.895 7.992 1 95.62 96 PHE A O 1
ATOM 757 N N . THR A 1 97 ? -3.123 7.102 8.164 1 96.81 97 THR A N 1
ATOM 758 C CA . THR A 1 97 ? -3.461 7.309 6.762 1 96.81 97 THR A CA 1
ATOM 759 C C . THR A 1 97 ? -2.529 6.508 5.855 1 96.81 97 THR A C 1
ATOM 761 O O . THR A 1 97 ? -2.986 5.727 5.02 1 96.81 97 THR A O 1
ATOM 764 N N . PRO A 1 98 ? -1.222 6.605 6.043 1 98.12 98 PRO A N 1
ATOM 765 C CA . PRO A 1 98 ? -0.372 5.77 5.191 1 98.12 98 PRO A CA 1
ATOM 766 C C . PRO A 1 98 ? -0.504 4.281 5.504 1 98.12 98 PRO A C 1
ATOM 768 O O . PRO A 1 98 ? -0.358 3.443 4.609 1 98.12 98 PRO A O 1
ATOM 771 N N . LEU A 1 99 ? -0.8 3.928 6.715 1 98.19 99 LEU A N 1
ATOM 772 C CA . LEU A 1 99 ? -1.024 2.525 7.047 1 98.19 99 LEU A CA 1
ATOM 773 C C . LEU A 1 99 ? -2.201 1.961 6.258 1 98.19 99 LEU A C 1
ATOM 775 O O . LEU A 1 99 ? -2.121 0.853 5.727 1 98.19 99 LEU A O 1
ATOM 779 N N . PHE A 1 100 ? -3.281 2.766 6.176 1 98.62 100 PHE A N 1
ATOM 780 C CA . PHE A 1 100 ? -4.43 2.379 5.363 1 98.62 100 PHE A CA 1
ATOM 781 C C . PHE A 1 100 ? -4.02 2.188 3.906 1 98.62 100 PHE A C 1
ATOM 783 O O . PHE A 1 100 ? -4.355 1.173 3.291 1 98.62 100 PHE A O 1
ATOM 790 N N . ALA A 1 101 ? -3.291 3.105 3.434 1 98.56 101 ALA A N 1
ATOM 791 C CA . ALA A 1 101 ? -2.865 3.066 2.037 1 98.56 101 ALA A CA 1
ATOM 792 C C . ALA A 1 101 ? -1.991 1.846 1.765 1 98.56 101 ALA A C 1
ATOM 794 O O . ALA A 1 101 ? -2.102 1.219 0.708 1 98.56 101 ALA A O 1
ATOM 795 N N . MET A 1 102 ? -1.168 1.547 2.756 1 98.75 102 MET A N 1
ATOM 796 C CA . MET A 1 102 ? -0.286 0.39 2.623 1 98.75 102 MET A CA 1
ATOM 797 C C . MET A 1 102 ? -1.093 -0.897 2.488 1 98.75 102 MET A C 1
ATOM 799 O O . MET A 1 102 ? -0.773 -1.751 1.66 1 98.75 102 MET A O 1
ATOM 803 N N . ALA A 1 103 ? -2.098 -0.999 3.25 1 98.81 103 ALA A N 1
ATOM 804 C CA . ALA A 1 103 ? -2.951 -2.182 3.189 1 98.81 103 ALA A CA 1
ATOM 805 C C . ALA A 1 103 ? -3.695 -2.252 1.858 1 98.81 103 ALA A C 1
ATOM 807 O O . ALA A 1 103 ? -3.879 -3.338 1.301 1 98.81 103 ALA A O 1
ATOM 808 N N . VAL A 1 104 ? -4.145 -1.103 1.36 1 98.69 104 VAL A N 1
ATOM 809 C CA . VAL A 1 104 ? -4.789 -1.03 0.054 1 98.69 104 VAL A CA 1
ATOM 810 C C . VAL A 1 104 ? -3.836 -1.544 -1.022 1 98.69 104 VAL A C 1
ATOM 812 O O . VAL A 1 104 ? -4.219 -2.371 -1.854 1 98.69 104 VAL A O 1
ATOM 815 N N . GLY A 1 105 ? -2.6 -1.085 -0.971 1 98.69 105 GLY A N 1
ATOM 816 C CA . GLY A 1 105 ? -1.601 -1.528 -1.93 1 98.69 105 GLY A CA 1
ATOM 817 C C . GLY A 1 105 ? -1.361 -3.025 -1.893 1 98.69 105 GLY A C 1
ATOM 818 O O . GLY A 1 105 ? -1.272 -3.672 -2.939 1 98.69 105 GLY A O 1
ATOM 819 N N . ALA A 1 106 ? -1.253 -3.527 -0.673 1 98.44 106 ALA A N 1
ATOM 820 C CA . ALA A 1 106 ? -1.031 -4.961 -0.51 1 98.44 106 ALA A CA 1
ATOM 821 C C . ALA A 1 106 ? -2.18 -5.766 -1.111 1 98.44 106 ALA A C 1
ATOM 823 O O . ALA A 1 106 ? -1.954 -6.734 -1.842 1 98.44 106 ALA A O 1
ATOM 824 N N . GLY A 1 107 ? -3.398 -5.344 -0.843 1 97.94 107 GLY A N 1
ATOM 825 C CA . GLY A 1 107 ? -4.566 -6.043 -1.352 1 97.94 107 GLY A CA 1
ATOM 826 C C . GLY A 1 107 ? -4.691 -5.98 -2.863 1 97.94 107 GLY A C 1
ATOM 827 O O . GLY A 1 107 ? -4.801 -7.016 -3.525 1 97.94 107 GLY A O 1
ATOM 828 N N . PHE A 1 108 ? -4.641 -4.754 -3.412 1 97.75 108 PHE A N 1
ATOM 829 C CA . PHE A 1 108 ? -4.742 -4.582 -4.855 1 97.75 108 PHE A CA 1
ATOM 830 C C . PHE A 1 108 ? -3.555 -5.23 -5.559 1 97.75 108 PHE A C 1
ATOM 832 O O . PHE A 1 108 ? -3.721 -5.883 -6.594 1 97.75 108 PHE A O 1
ATOM 83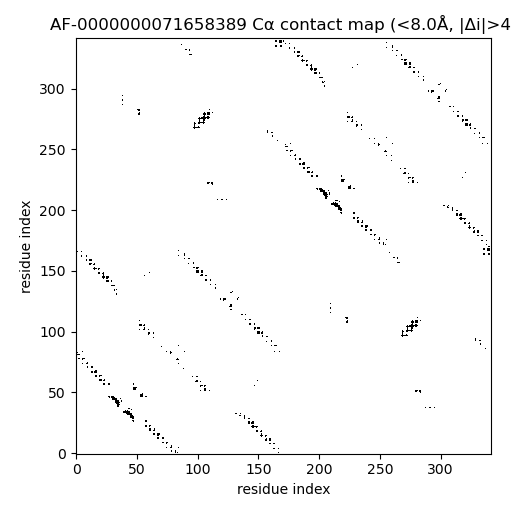9 N N . GLY A 1 109 ? -2.412 -5.043 -5.004 1 96.75 109 GLY A N 1
ATOM 840 C CA . GLY A 1 109 ? -1.196 -5.527 -5.633 1 96.75 109 GLY A CA 1
ATOM 841 C C . GLY A 1 109 ? -1.187 -7.031 -5.832 1 96.75 109 GLY A C 1
ATOM 842 O O . GLY A 1 109 ? -0.958 -7.516 -6.945 1 96.75 109 GLY A O 1
ATOM 843 N N . LEU A 1 110 ? -1.48 -7.77 -4.812 1 97.5 110 LEU A N 1
ATOM 844 C CA . LEU A 1 110 ? -1.528 -9.227 -4.926 1 97.5 110 LEU A CA 1
ATOM 845 C C . LEU A 1 110 ? -2.646 -9.656 -5.867 1 97.5 110 LEU A C 1
ATOM 847 O O . LEU A 1 110 ? -2.438 -10.508 -6.734 1 97.5 110 LEU A O 1
ATOM 851 N N . THR A 1 111 ? -3.785 -8.984 -5.738 1 97.5 111 THR A N 1
ATOM 852 C CA . THR A 1 111 ? -4.977 -9.406 -6.465 1 97.5 111 THR A CA 1
ATOM 853 C C . THR A 1 111 ? -4.789 -9.219 -7.969 1 97.5 111 THR A C 1
ATOM 855 O O . THR A 1 111 ? -5.051 -10.133 -8.75 1 97.5 111 THR A O 1
ATOM 858 N N . VAL A 1 112 ? -4.32 -8.102 -8.359 1 96.44 112 VAL A N 1
ATOM 859 C CA . VAL A 1 112 ? -4.199 -7.797 -9.781 1 96.44 112 VAL A CA 1
ATOM 860 C C . VAL A 1 112 ? -3.225 -8.773 -10.438 1 96.44 112 VAL A C 1
ATOM 862 O O . VAL A 1 112 ? -3.506 -9.312 -11.508 1 96.44 112 VAL A O 1
ATOM 865 N N . ASP A 1 113 ? -2.123 -9.062 -9.836 1 95.75 113 ASP A N 1
ATOM 866 C CA . ASP A 1 113 ? -1.087 -9.891 -10.445 1 95.75 113 ASP A CA 1
ATOM 867 C C . ASP A 1 113 ? -1.495 -11.367 -10.445 1 95.75 113 ASP A C 1
ATOM 869 O O . ASP A 1 113 ? -1.299 -12.062 -11.438 1 95.75 113 ASP A O 1
ATOM 873 N N . VAL A 1 114 ? -2.098 -11.828 -9.383 1 93.31 114 VAL A N 1
ATOM 874 C CA . VAL A 1 114 ? -2.5 -13.227 -9.328 1 93.31 114 VAL A CA 1
ATOM 875 C C . VAL A 1 114 ? -3.643 -13.484 -10.305 1 93.31 114 VAL A C 1
ATOM 877 O O . VAL A 1 114 ? -3.646 -14.492 -11.016 1 93.31 114 VAL A O 1
ATOM 880 N N . LYS A 1 115 ? -4.555 -12.586 -10.336 1 93.31 115 LYS A N 1
ATOM 881 C CA . LYS A 1 115 ? -5.664 -12.727 -11.273 1 93.31 115 LYS A CA 1
ATOM 882 C C . LYS A 1 115 ? -5.16 -12.766 -12.719 1 93.31 115 LYS A C 1
ATOM 884 O O . LYS A 1 115 ? -5.57 -13.617 -13.5 1 93.31 115 LYS A O 1
ATOM 889 N N . HIS A 1 116 ? -4.27 -11.922 -13.062 1 91.12 116 HIS A N 1
ATOM 890 C CA . HIS A 1 116 ? -3.725 -11.875 -14.414 1 91.12 116 HIS A CA 1
ATOM 891 C C . HIS A 1 116 ? -2.938 -13.141 -14.742 1 91.12 116 HIS A C 1
ATOM 893 O O . HIS A 1 116 ? -3.035 -13.68 -15.844 1 91.12 116 HIS A O 1
ATOM 899 N N . PHE A 1 117 ? -2.215 -13.602 -13.766 1 88.88 117 PHE A N 1
ATOM 900 C CA . PHE A 1 117 ? -1.452 -14.828 -13.953 1 88.88 117 PHE A CA 1
ATOM 901 C C . PHE A 1 117 ? -2.383 -16.016 -14.203 1 88.88 117 PHE A C 1
ATOM 903 O O . PHE A 1 117 ? -2.17 -16.781 -15.141 1 88.88 117 PHE A O 1
ATOM 910 N N . LEU A 1 118 ? -3.385 -16.109 -13.422 1 88 118 LEU A N 1
ATOM 911 C CA . LEU A 1 118 ? -4.332 -17.219 -13.539 1 88 118 LEU A CA 1
ATOM 912 C C . LEU A 1 118 ? -5.09 -17.141 -14.859 1 88 118 LEU A C 1
ATOM 914 O O . LEU A 1 118 ? -5.332 -18.172 -15.5 1 88 118 LEU A O 1
ATOM 918 N N . ASP A 1 119 ? -5.445 -15.906 -15.211 1 88.06 119 ASP A N 1
ATOM 919 C CA . ASP A 1 119 ? -6.117 -15.719 -16.5 1 88.06 119 ASP A CA 1
ATOM 920 C C . ASP A 1 119 ? -5.254 -16.234 -17.641 1 88.06 119 ASP A C 1
ATOM 922 O O . ASP A 1 119 ? -5.746 -16.922 -18.547 1 88.06 119 ASP A O 1
ATOM 926 N N . LYS A 1 120 ? -3.982 -15.938 -17.625 1 87.81 120 LYS A N 1
ATOM 927 C CA . LYS A 1 120 ? -3.062 -16.391 -18.656 1 87.81 120 LYS A CA 1
ATOM 928 C C . LYS A 1 120 ? -2.898 -17.906 -18.625 1 87.81 120 LYS A C 1
ATOM 930 O O . LYS A 1 120 ? -2.867 -18.562 -19.672 1 87.81 120 LYS A O 1
ATOM 935 N N . LEU A 1 121 ? -2.844 -18.422 -17.438 1 83.25 121 LEU A N 1
ATOM 936 C CA . LEU A 1 121 ? -2.686 -19.859 -17.25 1 83.25 121 LEU A CA 1
ATOM 937 C C . LEU A 1 121 ? -3.898 -20.609 -17.781 1 83.25 121 LEU A C 1
ATOM 939 O O . LEU A 1 121 ? -3.75 -21.578 -18.531 1 83.25 121 LEU A O 1
ATOM 943 N N . PHE A 1 122 ? -4.996 -20.125 -17.516 1 85.5 122 PHE A N 1
ATOM 944 C CA . PHE A 1 122 ? -6.223 -20.812 -17.906 1 85.5 122 PHE A CA 1
ATOM 945 C C . PHE A 1 122 ? -6.48 -20.656 -19.391 1 85.5 122 PHE A C 1
ATOM 947 O O . PHE A 1 122 ? -7.023 -21.562 -20.031 1 85.5 122 PHE A O 1
ATOM 954 N N . ALA A 1 123 ? -6.121 -19.562 -19.875 1 86 123 ALA A N 1
ATOM 955 C CA . ALA A 1 123 ? -6.223 -19.375 -21.312 1 86 123 ALA A CA 1
ATOM 956 C C . ALA A 1 123 ? -5.277 -20.312 -22.062 1 86 123 ALA A C 1
ATOM 958 O O . ALA A 1 123 ? -5.652 -20.891 -23.078 1 86 123 ALA A O 1
ATOM 959 N N . SER A 1 124 ? -4.105 -20.438 -21.531 1 85.12 124 SER A N 1
ATOM 960 C CA . SER A 1 124 ? -3.098 -21.281 -22.172 1 85.12 124 SER A CA 1
ATOM 961 C C . SER A 1 124 ? -3.463 -22.75 -22.062 1 85.12 124 SER A C 1
ATOM 963 O O . SER A 1 124 ? -3.168 -23.531 -22.969 1 85.12 124 SER A O 1
ATOM 965 N N . ALA A 1 125 ? -4.207 -23.125 -21.031 1 84.5 125 ALA A N 1
ATOM 966 C CA . ALA A 1 125 ? -4.586 -24.516 -20.812 1 84.5 125 ALA A CA 1
ATOM 967 C C . ALA A 1 125 ? -5.977 -24.797 -21.359 1 84.5 125 ALA A C 1
ATOM 969 O O . ALA A 1 125 ? -6.527 -25.891 -21.156 1 84.5 125 ALA A O 1
ATOM 970 N N . ASP A 1 126 ? -6.613 -23.797 -22 1 82.81 126 ASP A N 1
ATOM 971 C CA . ASP A 1 126 ? -7.945 -23.906 -22.594 1 82.81 126 ASP A CA 1
ATOM 972 C C . ASP A 1 126 ? -8.984 -24.234 -21.516 1 82.81 126 ASP A C 1
ATOM 974 O O . ASP A 1 126 ? -9.828 -25.109 -21.719 1 82.81 126 ASP A O 1
ATOM 978 N N . LEU A 1 127 ? -8.828 -23.625 -20.344 1 84.25 127 LEU A N 1
ATOM 979 C CA . LEU A 1 127 ? -9.719 -23.859 -19.203 1 84.25 127 LEU A CA 1
ATOM 980 C C . LEU A 1 127 ? -10.477 -22.594 -18.828 1 84.25 127 LEU A C 1
ATOM 982 O O . LEU A 1 127 ? -10.93 -22.453 -17.688 1 84.25 127 LEU A O 1
ATOM 986 N N . GLN A 1 128 ? -10.578 -21.719 -19.703 1 80.62 128 GLN A N 1
ATOM 987 C CA . GLN A 1 128 ? -11.148 -20.422 -19.422 1 80.62 128 GLN A CA 1
ATOM 988 C C . GLN A 1 128 ? -12.609 -20.531 -18.984 1 80.62 128 GLN A C 1
ATOM 990 O O . GLN A 1 128 ? -13.109 -19.703 -18.234 1 80.62 128 GLN A O 1
ATOM 995 N N . ASP A 1 129 ? -13.234 -21.688 -19.328 1 82.81 129 ASP A N 1
ATOM 996 C CA . ASP A 1 129 ? -14.656 -21.859 -19.047 1 82.81 129 ASP A CA 1
ATOM 997 C C . ASP A 1 129 ? -14.867 -22.781 -17.844 1 82.81 129 ASP A C 1
ATOM 999 O O . ASP A 1 129 ? -16 -23.172 -17.547 1 82.81 129 ASP A O 1
ATOM 1003 N N . ASP A 1 130 ? -13.898 -23.062 -17.125 1 85.5 130 ASP A N 1
ATOM 1004 C CA . ASP A 1 130 ? -14 -23.906 -15.938 1 85.5 130 ASP A CA 1
ATOM 1005 C C . ASP A 1 130 ? -14.766 -23.203 -14.828 1 85.5 130 ASP A C 1
ATOM 1007 O O . ASP A 1 130 ? -14.461 -22.047 -14.484 1 85.5 130 ASP A O 1
ATOM 1011 N N . PRO A 1 131 ? -15.75 -23.859 -14.32 1 86.75 131 PRO A N 1
ATOM 1012 C CA . PRO A 1 131 ? -16.531 -23.266 -13.242 1 86.75 131 PRO A CA 1
ATOM 1013 C C . PRO A 1 131 ? -15.672 -22.875 -12.039 1 86.75 131 PRO A C 1
ATOM 1015 O O . PRO A 1 131 ? -15.953 -21.875 -11.367 1 86.75 131 PRO A O 1
ATOM 1018 N N . GLU A 1 132 ? -14.672 -23.531 -11.766 1 85.69 132 GLU A N 1
ATOM 1019 C CA . GLU A 1 132 ? -13.766 -23.219 -10.672 1 85.69 132 GLU A CA 1
ATOM 1020 C C . GLU A 1 132 ? -13.094 -21.859 -10.883 1 85.69 132 GLU A C 1
ATOM 1022 O O . GLU A 1 132 ? -12.875 -21.109 -9.93 1 85.69 132 GLU A O 1
ATOM 1027 N N . LEU A 1 133 ? -12.867 -21.609 -12.117 1 86.06 133 LEU A N 1
ATOM 1028 C CA . LEU A 1 133 ? -12.234 -20.328 -12.445 1 86.06 133 LEU A CA 1
ATOM 1029 C C . LEU A 1 133 ? -13.188 -19.172 -12.18 1 86.06 133 LEU A C 1
ATOM 1031 O O . LEU A 1 133 ? -12.766 -18.094 -11.742 1 86.06 133 LEU A O 1
ATOM 1035 N N . LYS A 1 134 ? -14.438 -19.391 -12.469 1 90.38 134 LYS A N 1
ATOM 1036 C CA . LYS A 1 134 ? -15.43 -18.359 -12.195 1 90.38 134 LYS A CA 1
ATOM 1037 C C . LYS A 1 134 ? -15.523 -18.062 -10.703 1 90.38 134 LYS A C 1
ATOM 1039 O O . LYS A 1 134 ? -15.648 -16.906 -10.297 1 90.38 134 LYS A O 1
ATOM 1044 N N . ASP A 1 135 ? -15.492 -19.078 -9.922 1 92.75 135 ASP A N 1
ATOM 1045 C CA . ASP A 1 135 ? -15.531 -18.906 -8.477 1 92.75 135 ASP A CA 1
ATOM 1046 C C . ASP A 1 135 ? -14.289 -18.172 -7.977 1 92.75 135 ASP A C 1
ATOM 1048 O O . ASP A 1 135 ? -14.375 -17.328 -7.078 1 92.75 135 ASP A O 1
ATOM 1052 N N . VAL A 1 136 ? -13.195 -18.562 -8.539 1 93.44 136 VAL A N 1
ATOM 1053 C CA . VAL A 1 136 ? -11.945 -17.891 -8.18 1 93.44 136 VAL A CA 1
ATOM 1054 C C . VAL A 1 136 ? -12.008 -16.422 -8.57 1 93.44 136 VAL A C 1
ATOM 1056 O O . VAL A 1 136 ? -11.578 -15.555 -7.805 1 93.44 136 VAL A O 1
ATOM 1059 N N . ASP A 1 137 ? -12.547 -16.094 -9.695 1 93.56 137 ASP A N 1
ATOM 1060 C CA . ASP A 1 137 ? -12.711 -14.711 -10.133 1 93.56 137 ASP A CA 1
ATOM 1061 C C . ASP A 1 137 ? -13.594 -13.922 -9.164 1 93.56 137 ASP A C 1
ATOM 1063 O O . ASP A 1 137 ? -13.297 -12.773 -8.844 1 93.56 137 ASP A O 1
ATOM 1067 N N . LYS A 1 138 ? -14.641 -14.594 -8.805 1 94.88 138 LYS A N 1
ATOM 1068 C CA . LYS A 1 138 ? -15.547 -13.953 -7.848 1 94.88 138 LYS A CA 1
ATOM 1069 C C . LYS A 1 138 ? -14.836 -13.656 -6.531 1 94.88 138 LYS A C 1
ATOM 1071 O O . LYS A 1 138 ? -15.062 -12.602 -5.926 1 94.88 138 LYS A O 1
ATOM 1076 N N . PHE A 1 139 ? -14.07 -14.578 -6.094 1 96.38 139 PHE A N 1
ATOM 1077 C CA . PHE A 1 139 ? -13.289 -14.383 -4.875 1 96.38 139 PHE A CA 1
ATOM 1078 C C . PHE A 1 139 ? -12.422 -13.133 -4.98 1 96.38 139 PHE A C 1
ATOM 1080 O O . PHE A 1 139 ? -12.445 -12.281 -4.09 1 96.38 139 PHE A O 1
ATOM 1087 N N . PHE A 1 140 ? -11.734 -12.922 -6.055 1 97 140 PHE A N 1
ATOM 1088 C CA . PHE A 1 140 ? -10.844 -11.781 -6.23 1 97 140 PHE A CA 1
ATOM 1089 C C . PHE A 1 140 ? -11.641 -10.5 -6.441 1 97 140 PHE A C 1
ATOM 1091 O O . PHE A 1 140 ? -11.211 -9.422 -6.02 1 97 140 PHE A O 1
ATOM 1098 N N . ASP A 1 141 ? -12.766 -10.609 -7.07 1 96.69 141 ASP A N 1
ATOM 1099 C CA . ASP A 1 141 ? -13.617 -9.438 -7.223 1 96.69 141 ASP A CA 1
ATOM 1100 C C . ASP A 1 141 ? -14.039 -8.883 -5.859 1 96.69 141 ASP A C 1
ATOM 1102 O O . ASP A 1 141 ? -14.109 -7.668 -5.672 1 96.69 141 ASP A O 1
ATOM 1106 N N . HIS A 1 142 ? -14.32 -9.812 -4.957 1 97.5 142 HIS A N 1
ATOM 1107 C CA . HIS A 1 142 ? -14.672 -9.398 -3.605 1 97.5 142 HIS A CA 1
ATOM 1108 C C . HIS A 1 142 ? -13.492 -8.734 -2.906 1 97.5 142 HIS A C 1
ATOM 1110 O O . HIS A 1 142 ? -13.672 -7.809 -2.113 1 97.5 142 HIS A O 1
ATOM 1116 N N . VAL A 1 143 ? -12.305 -9.203 -3.158 1 97.62 143 VAL A N 1
ATOM 1117 C CA . VAL A 1 143 ? -11.125 -8.555 -2.594 1 97.62 143 VAL A CA 1
ATOM 1118 C C . VAL A 1 143 ? -10.969 -7.156 -3.176 1 97.62 143 VAL A C 1
ATOM 1120 O O . VAL A 1 143 ? -10.656 -6.207 -2.453 1 97.62 143 VAL A O 1
ATOM 1123 N N . TYR A 1 144 ? -11.273 -6.938 -4.484 1 97.75 144 TYR A N 1
ATOM 1124 C CA . TYR A 1 144 ? -11.25 -5.621 -5.109 1 97.75 144 TYR A CA 1
ATOM 1125 C C . TYR A 1 144 ? -12.242 -4.68 -4.426 1 97.75 144 TYR A C 1
ATOM 1127 O O . TYR A 1 144 ? -11.922 -3.52 -4.164 1 97.75 144 TYR A O 1
ATOM 1135 N N . VAL A 1 145 ? -13.359 -5.242 -4.254 1 98.06 145 VAL A N 1
ATOM 1136 C CA . VAL A 1 145 ? -14.391 -4.441 -3.605 1 98.06 145 VAL A CA 1
ATOM 1137 C C . VAL A 1 145 ? -13.93 -4.031 -2.209 1 98.06 145 VAL A C 1
ATOM 1139 O O . VAL A 1 145 ? -14.031 -2.859 -1.836 1 98.06 145 VAL A O 1
ATOM 1142 N N . SER A 1 146 ? -13.43 -4.984 -1.442 1 98.69 146 SER A N 1
ATOM 1143 C CA . SER A 1 146 ? -12.945 -4.711 -0.095 1 98.69 146 SER A CA 1
ATOM 1144 C C . SER A 1 146 ? -11.812 -3.689 -0.115 1 98.69 146 SER A C 1
ATOM 1146 O O . SER A 1 146 ? -11.859 -2.688 0.603 1 98.69 146 SER A O 1
ATOM 1148 N N . ALA A 1 147 ? -10.797 -3.932 -0.916 1 98.5 147 ALA A N 1
ATOM 1149 C CA . ALA A 1 147 ? -9.68 -3 -1.041 1 98.5 147 ALA A CA 1
ATOM 1150 C C . ALA A 1 147 ? -10.164 -1.632 -1.521 1 98.5 147 ALA A C 1
ATOM 1152 O O . ALA A 1 147 ? -9.609 -0.602 -1.13 1 98.5 147 ALA A O 1
ATOM 1153 N N . GLY A 1 148 ? -11.148 -1.638 -2.422 1 98.44 148 GLY A N 1
ATOM 1154 C CA . GLY A 1 148 ? -11.742 -0.391 -2.883 1 98.44 148 GLY A CA 1
ATOM 1155 C C . GLY A 1 148 ? -12.352 0.429 -1.765 1 98.44 148 GLY A C 1
ATOM 1156 O O . GLY A 1 148 ? -12.18 1.649 -1.715 1 98.44 148 GLY A O 1
ATOM 1157 N N . PHE A 1 149 ? -13.023 -0.233 -0.907 1 98.69 149 PHE A N 1
ATOM 1158 C CA . PHE A 1 149 ? -13.633 0.469 0.216 1 98.69 149 PHE A CA 1
ATOM 1159 C C . PHE A 1 149 ? -12.562 1.001 1.165 1 98.69 149 PHE A C 1
ATOM 1161 O O . PHE A 1 149 ? -12.719 2.082 1.736 1 98.69 149 PHE A O 1
ATOM 1168 N N . LEU A 1 150 ? -11.531 0.241 1.395 1 98.75 150 LEU A N 1
ATOM 1169 C CA . LEU A 1 150 ? -10.43 0.733 2.217 1 98.75 150 LEU A CA 1
ATOM 1170 C C . LEU A 1 150 ? -9.742 1.921 1.55 1 98.75 150 LEU A C 1
ATOM 1172 O O . LEU A 1 150 ? -9.305 2.852 2.23 1 98.75 150 LEU A O 1
ATOM 1176 N N . LEU A 1 151 ? -9.664 1.892 0.249 1 98.62 151 LEU A N 1
ATOM 1177 C CA . LEU A 1 151 ? -9.125 3.023 -0.494 1 98.62 151 LEU A CA 1
ATOM 1178 C C . LEU A 1 151 ? -9.984 4.266 -0.301 1 98.62 151 LEU A C 1
ATOM 1180 O O . LEU A 1 151 ? -9.461 5.363 -0.088 1 98.62 151 LEU A O 1
ATOM 1184 N N . LEU A 1 152 ? -11.242 4.031 -0.407 1 98.38 152 LEU A N 1
ATOM 1185 C CA . LEU A 1 152 ? -12.156 5.148 -0.167 1 98.38 152 LEU A CA 1
ATOM 1186 C C . LEU A 1 152 ? -11.953 5.715 1.234 1 98.38 152 LEU A C 1
ATOM 1188 O O . LEU A 1 152 ? -11.922 6.938 1.414 1 98.38 152 LEU A O 1
ATOM 1192 N N . ALA A 1 153 ? -11.828 4.848 2.23 1 98.31 153 ALA A N 1
ATOM 1193 C CA . ALA A 1 153 ? -11.562 5.293 3.596 1 98.31 153 ALA A CA 1
ATOM 1194 C C . ALA A 1 153 ? -10.281 6.113 3.66 1 98.31 153 ALA A C 1
ATOM 1196 O O . ALA A 1 153 ? -10.227 7.141 4.344 1 98.31 153 ALA A O 1
ATOM 1197 N N . THR A 1 154 ? -9.305 5.699 2.945 1 98.12 154 THR A N 1
ATOM 1198 C CA . THR A 1 154 ? -8.016 6.379 2.918 1 98.12 154 THR A CA 1
ATOM 1199 C C . THR A 1 154 ? -8.148 7.777 2.322 1 98.12 154 THR A C 1
ATOM 1201 O O . THR A 1 154 ? -7.598 8.742 2.854 1 98.12 154 THR A O 1
ATOM 1204 N N . VAL A 1 155 ? -8.906 7.84 1.245 1 97.25 155 VAL A N 1
ATOM 1205 C CA . VAL A 1 155 ? -9.117 9.133 0.599 1 97.25 155 VAL A CA 1
ATOM 1206 C C . VAL A 1 155 ? -9.828 10.078 1.561 1 97.25 155 VAL A C 1
ATOM 1208 O O . VAL A 1 155 ? -9.438 11.234 1.706 1 97.25 155 VAL A O 1
ATOM 1211 N N . PHE A 1 156 ? -10.812 9.625 2.266 1 95.81 156 PHE A N 1
ATOM 1212 C CA . PHE A 1 156 ? -11.539 10.445 3.227 1 95.81 156 PHE A CA 1
ATOM 1213 C C . PHE A 1 156 ? -10.633 10.852 4.383 1 95.81 156 PHE A C 1
ATOM 1215 O O . PHE A 1 156 ? -10.773 11.945 4.93 1 95.81 156 PHE A O 1
ATOM 1222 N N . MET A 1 157 ? -9.742 9.953 4.711 1 94.25 157 MET A N 1
ATOM 1223 C CA . MET A 1 157 ? -8.789 10.281 5.77 1 94.25 157 MET A CA 1
ATOM 1224 C C . MET A 1 157 ? -7.848 11.391 5.332 1 94.25 157 MET A C 1
ATOM 1226 O O . MET A 1 157 ? -7.5 12.266 6.125 1 94.25 157 MET A O 1
ATOM 1230 N N . VAL A 1 158 ? -7.426 11.344 4.105 1 94.56 158 VAL A N 1
ATOM 1231 C CA . VAL A 1 158 ? -6.551 12.383 3.58 1 94.56 158 VAL A CA 1
ATOM 1232 C C . VAL A 1 158 ? -7.277 13.727 3.588 1 94.56 158 VAL A C 1
ATOM 1234 O O . VAL A 1 158 ? -6.738 14.727 4.059 1 94.56 158 VAL A O 1
ATOM 1237 N N . VAL A 1 159 ? -8.461 13.734 3.129 1 92.38 159 VAL A N 1
ATOM 1238 C CA . VAL A 1 159 ? -9.258 14.953 3.078 1 92.38 159 VAL A CA 1
ATOM 1239 C C . VAL A 1 159 ? -9.445 15.508 4.488 1 92.38 159 VAL A C 1
ATOM 1241 O O . VAL A 1 159 ? -9.266 16.703 4.719 1 92.38 159 VAL A O 1
ATOM 1244 N N . MET A 1 160 ? -9.727 14.586 5.344 1 87.94 160 MET A N 1
ATOM 1245 C CA . MET A 1 160 ? -9.93 14.984 6.734 1 87.94 160 MET A CA 1
ATOM 1246 C C . MET A 1 160 ? -8.656 15.586 7.316 1 87.94 160 MET A C 1
ATOM 1248 O O . MET A 1 160 ? -8.703 16.594 8.031 1 87.94 160 MET A O 1
ATOM 1252 N N . THR A 1 161 ? -7.598 15.016 7.047 1 88.75 161 THR A N 1
ATOM 1253 C CA . THR A 1 161 ? -6.32 15.5 7.562 1 88.75 161 THR A CA 1
ATOM 1254 C C . THR A 1 161 ? -5.977 16.859 6.961 1 88.75 161 THR A C 1
ATOM 1256 O O . THR A 1 161 ? -5.508 17.75 7.668 1 88.75 161 THR A O 1
ATOM 1259 N N . ILE A 1 162 ? -6.258 17.062 5.711 1 88.56 162 ILE A N 1
ATOM 1260 C CA . ILE A 1 162 ? -5.992 18.344 5.055 1 88.56 162 ILE A CA 1
ATOM 1261 C C . ILE A 1 162 ? -6.84 19.438 5.691 1 88.56 162 ILE A C 1
ATOM 1263 O O . ILE A 1 162 ? -6.34 20.516 5.988 1 88.56 162 ILE A O 1
ATOM 1267 N N . LEU A 1 163 ? -8.07 19.156 5.973 1 85.19 163 LEU A N 1
ATOM 1268 C CA . LEU A 1 163 ? -8.977 20.125 6.582 1 85.19 163 LEU A CA 1
ATOM 1269 C C . LEU A 1 163 ? -8.523 20.484 7.996 1 85.19 163 LEU A C 1
ATOM 1271 O O . LEU A 1 163 ? -8.555 21.656 8.391 1 85.19 163 LEU A O 1
ATOM 1275 N N . SER A 1 164 ? -8.156 19.484 8.68 1 84.25 164 SER A N 1
ATOM 1276 C CA . SER A 1 164 ? -7.719 19.703 10.062 1 84.25 164 SER A CA 1
ATOM 1277 C C . SER A 1 164 ? -6.441 20.531 10.109 1 84.25 164 SER A C 1
ATOM 1279 O O . SER A 1 164 ? -6.305 21.422 10.953 1 84.25 164 SER A O 1
ATOM 1281 N N . VAL A 1 165 ? -5.551 20.25 9.25 1 84.06 165 VAL A N 1
ATOM 1282 C CA . VAL A 1 165 ? -4.293 20.984 9.203 1 84.06 165 VAL A CA 1
ATOM 1283 C C . VAL A 1 165 ? -4.547 22.422 8.75 1 84.06 165 VAL A C 1
ATOM 1285 O O . VAL A 1 165 ? -3.967 23.359 9.297 1 84.06 165 VAL A O 1
ATOM 1288 N N . HIS A 1 166 ? -5.395 22.578 7.824 1 83.38 166 HIS A N 1
ATOM 1289 C CA . HIS A 1 166 ? -5.742 23.906 7.359 1 83.38 166 HIS A CA 1
ATOM 1290 C C . HIS A 1 166 ? -6.375 24.734 8.477 1 83.38 166 HIS A C 1
ATOM 1292 O O . HIS A 1 166 ? -6.09 25.922 8.617 1 83.38 166 HIS A O 1
ATOM 1298 N N . ALA A 1 167 ? -7.164 24.188 9.266 1 79.81 167 ALA A N 1
ATOM 1299 C CA . ALA A 1 167 ? -7.848 24.859 10.359 1 79.81 167 ALA A CA 1
ATOM 1300 C C . ALA A 1 167 ? -6.855 25.328 11.422 1 79.81 167 ALA A C 1
ATOM 1302 O O . ALA A 1 167 ? -6.988 26.422 11.977 1 79.81 167 ALA A O 1
ATOM 1303 N N . VAL A 1 168 ? -5.934 24.531 11.609 1 77.44 168 VAL A N 1
ATOM 1304 C CA . VAL A 1 168 ? -4.992 24.859 12.68 1 77.44 168 VAL A CA 1
ATOM 1305 C C . VAL A 1 168 ? -3.959 25.859 12.172 1 77.44 168 VAL A C 1
ATOM 1307 O O . VAL A 1 168 ? -3.404 26.641 12.945 1 77.44 168 VAL A O 1
ATOM 1310 N N . SER A 1 169 ? -3.684 25.844 10.914 1 76.81 169 SER A N 1
ATOM 1311 C CA . SER A 1 169 ? -2.711 26.781 10.336 1 76.81 169 SER A CA 1
ATOM 1312 C C . SER A 1 169 ? -3.264 28.188 10.273 1 76.81 169 SER A C 1
ATOM 1314 O O . SER A 1 169 ? -2.5 29.156 10.203 1 76.81 169 SER A O 1
ATOM 1316 N N . ARG A 1 170 ? -4.484 28.406 10.227 1 72.88 170 ARG A N 1
ATOM 1317 C CA . ARG A 1 170 ? -5.094 29.734 10.156 1 72.88 170 ARG A CA 1
ATOM 1318 C C . ARG A 1 170 ? -5.316 30.312 11.547 1 72.88 170 ARG A C 1
ATOM 1320 O O . ARG A 1 170 ? -5.738 31.453 11.688 1 72.88 170 ARG A O 1
ATOM 1327 N N . LYS A 1 171 ? -4.879 29.641 12.516 1 62.62 171 LYS A N 1
ATOM 1328 C CA . LYS A 1 171 ? -4.934 30.266 13.828 1 62.62 171 LYS A CA 1
ATOM 1329 C C . LYS A 1 171 ? -3.768 31.234 14.016 1 62.62 171 LYS A C 1
ATOM 1331 O O . LYS A 1 171 ? -2.672 31.016 13.5 1 62.62 171 LYS A O 1
ATOM 1336 N N . MET B 1 1 ? 14.008 29.312 16.094 1 48.22 1 MET B N 1
ATOM 1337 C CA . MET B 1 1 ? 13.164 28.125 16.109 1 48.22 1 MET B CA 1
ATOM 1338 C C . MET B 1 1 ? 12.656 27.797 14.719 1 48.22 1 MET B C 1
ATOM 1340 O O . MET B 1 1 ? 12.75 26.641 14.273 1 48.22 1 MET B O 1
ATOM 1344 N N . ALA B 1 2 ? 12.242 28.766 14.047 1 61.06 2 ALA B N 1
ATOM 1345 C CA . ALA B 1 2 ? 11.742 28.609 12.688 1 61.06 2 ALA B CA 1
ATOM 1346 C C . ALA B 1 2 ? 12.852 28.141 11.742 1 61.06 2 ALA B C 1
ATOM 1348 O O . ALA B 1 2 ? 12.641 27.234 10.93 1 61.06 2 ALA B O 1
ATOM 1349 N N . SER B 1 3 ? 14.023 28.516 12.062 1 71.12 3 SER B N 1
ATOM 1350 C CA . SER B 1 3 ? 15.148 28.188 11.188 1 71.12 3 SER B CA 1
ATOM 1351 C C . SER B 1 3 ? 15.555 26.719 11.352 1 71.12 3 SER B C 1
ATOM 1353 O O . SER B 1 3 ? 15.828 26.031 10.367 1 71.12 3 SER B O 1
ATOM 1355 N N . SER B 1 4 ? 15.508 26.234 12.594 1 76.31 4 SER B N 1
ATOM 1356 C CA . SER B 1 4 ? 15.898 24.859 12.844 1 76.31 4 SER B CA 1
ATOM 1357 C C . SER B 1 4 ? 14.914 23.875 12.219 1 76.31 4 SER B C 1
ATOM 1359 O O . SER B 1 4 ? 15.312 22.859 11.664 1 76.31 4 SER B O 1
ATOM 1361 N N . VAL B 1 5 ? 13.734 24.266 12.211 1 75.81 5 VAL B N 1
ATOM 1362 C CA . VAL B 1 5 ? 12.703 23.406 11.641 1 75.81 5 VAL B CA 1
ATOM 1363 C C . VAL B 1 5 ? 12.859 23.359 10.117 1 75.81 5 VAL B C 1
ATOM 1365 O O . VAL B 1 5 ? 12.758 22.281 9.516 1 75.81 5 VAL B O 1
ATOM 1368 N N . ALA B 1 6 ? 13.203 24.453 9.641 1 76.62 6 ALA B N 1
ATOM 1369 C CA . ALA B 1 6 ? 13.367 24.531 8.188 1 76.62 6 ALA B CA 1
ATOM 1370 C C . ALA B 1 6 ? 14.555 23.688 7.734 1 76.62 6 ALA B C 1
ATOM 1372 O O . ALA B 1 6 ? 14.484 23 6.707 1 76.62 6 ALA B O 1
ATOM 1373 N N . ILE B 1 7 ? 15.562 23.766 8.492 1 81.88 7 ILE B N 1
ATOM 1374 C CA . ILE B 1 7 ? 16.75 22.969 8.18 1 81.88 7 ILE B CA 1
ATOM 1375 C C . ILE B 1 7 ? 16.438 21.484 8.336 1 81.88 7 ILE B C 1
ATOM 1377 O O . ILE B 1 7 ? 16.859 20.672 7.52 1 81.88 7 ILE B O 1
ATOM 1381 N N . THR B 1 8 ? 15.758 21.156 9.352 1 84.06 8 THR B N 1
ATOM 1382 C CA . THR B 1 8 ? 15.383 19.766 9.586 1 84.06 8 THR B CA 1
ATOM 1383 C C . THR B 1 8 ? 14.5 19.25 8.461 1 84.06 8 THR B C 1
ATOM 1385 O O . THR B 1 8 ? 14.672 18.109 8 1 84.06 8 THR B O 1
ATOM 1388 N N . VAL B 1 9 ? 13.672 20.062 8.008 1 81.88 9 VAL B N 1
ATOM 1389 C CA . VAL B 1 9 ? 12.773 19.688 6.922 1 81.88 9 VAL B CA 1
ATOM 1390 C C . VAL B 1 9 ? 13.578 19.438 5.648 1 81.88 9 VAL B C 1
ATOM 1392 O O . VAL B 1 9 ? 13.336 18.469 4.93 1 81.88 9 VAL B O 1
ATOM 1395 N N . LEU B 1 10 ? 14.555 20.281 5.449 1 83.19 10 LEU B N 1
ATOM 1396 C CA . LEU B 1 10 ? 15.383 20.141 4.258 1 83.19 10 LEU B CA 1
ATOM 1397 C C . LEU B 1 10 ? 16.219 18.875 4.32 1 83.19 10 LEU B C 1
ATOM 1399 O O . LEU B 1 10 ? 16.312 18.141 3.334 1 83.19 10 LEU B O 1
ATOM 1403 N N . ILE B 1 11 ? 16.75 18.609 5.41 1 88.31 11 ILE B N 1
ATOM 1404 C CA . ILE B 1 11 ? 17.578 17.422 5.602 1 88.31 11 ILE B CA 1
ATOM 1405 C C . ILE B 1 11 ? 16.719 16.172 5.402 1 88.31 11 ILE B C 1
ATOM 1407 O O . ILE B 1 11 ? 17.156 15.203 4.762 1 88.31 11 ILE B O 1
ATOM 1411 N N . ASN B 1 12 ? 15.562 16.156 5.918 1 90.12 12 ASN B N 1
ATOM 1412 C CA . ASN B 1 12 ? 14.648 15.031 5.77 1 90.12 12 ASN B CA 1
ATOM 1413 C C . ASN B 1 12 ? 14.281 14.797 4.309 1 90.12 12 ASN B C 1
ATOM 1415 O O . ASN B 1 12 ? 14.188 13.648 3.863 1 90.12 12 ASN B O 1
ATOM 1419 N N . ARG B 1 13 ? 14.117 15.852 3.582 1 89.19 13 ARG B N 1
ATOM 1420 C CA . ARG B 1 13 ? 13.75 15.719 2.176 1 89.19 13 ARG B CA 1
ATOM 1421 C C . ARG B 1 13 ? 14.891 15.109 1.365 1 89.19 13 ARG B C 1
ATOM 1423 O O . ARG B 1 13 ? 14.656 14.367 0.414 1 89.19 13 ARG B O 1
ATOM 1430 N N . LEU B 1 14 ? 16.031 15.477 1.804 1 92.12 14 LEU B N 1
ATOM 1431 C CA . LEU B 1 14 ? 17.188 14.891 1.145 1 92.12 14 LEU B CA 1
ATOM 1432 C C . LEU B 1 14 ? 17.25 13.383 1.399 1 92.12 14 LEU B C 1
ATOM 1434 O O . LEU B 1 14 ? 17.516 12.609 0.482 1 92.12 14 LEU B O 1
ATOM 1438 N N . PHE B 1 15 ? 16.953 13.008 2.609 1 95.06 15 PHE B N 1
ATOM 1439 C CA . PHE B 1 15 ? 16.922 11.586 2.936 1 95.06 15 PHE B CA 1
ATOM 1440 C C . PHE B 1 15 ? 15.836 10.867 2.143 1 95.06 15 PHE B C 1
ATOM 1442 O O . PHE B 1 15 ? 16.078 9.797 1.588 1 95.06 15 PHE B O 1
ATOM 1449 N N . VAL B 1 16 ? 14.664 11.492 2.113 1 96.5 16 VAL B N 1
ATOM 1450 C CA . VAL B 1 16 ? 13.57 10.891 1.363 1 96.5 16 VAL B CA 1
ATOM 1451 C C . VAL B 1 16 ? 13.992 10.664 -0.085 1 96.5 16 VAL B C 1
ATOM 1453 O O . VAL B 1 16 ? 13.789 9.586 -0.639 1 96.5 16 VAL B O 1
ATOM 1456 N N . PHE B 1 17 ? 14.672 11.648 -0.652 1 95.81 17 PHE B N 1
ATOM 1457 C CA . PHE B 1 17 ? 15.102 11.555 -2.041 1 95.81 17 PHE B CA 1
ATOM 1458 C C . PHE B 1 17 ? 16.094 10.406 -2.225 1 95.81 17 PHE B C 1
ATOM 1460 O O . PHE B 1 17 ? 15.961 9.609 -3.158 1 95.81 17 PHE B O 1
ATOM 1467 N N . ILE B 1 18 ? 16.984 10.297 -1.359 1 97.69 18 ILE B N 1
ATOM 1468 C CA . ILE B 1 18 ? 18.016 9.266 -1.46 1 97.69 18 ILE B CA 1
ATOM 1469 C C . ILE B 1 18 ? 17.359 7.883 -1.345 1 97.69 18 ILE B C 1
ATOM 1471 O O . ILE B 1 18 ? 17.672 6.977 -2.121 1 97.69 18 ILE B O 1
ATOM 1475 N N . PHE B 1 19 ? 16.484 7.719 -0.38 1 98.56 19 PHE B N 1
ATOM 1476 C CA . PHE B 1 19 ? 15.82 6.43 -0.185 1 98.56 19 PHE B CA 1
ATOM 1477 C C . PHE B 1 19 ? 14.984 6.059 -1.405 1 98.56 19 PHE B C 1
ATOM 1479 O O . PHE B 1 19 ? 14.984 4.902 -1.836 1 98.56 19 PHE B O 1
ATOM 1486 N N . LEU B 1 20 ? 14.297 7.047 -1.987 1 98.56 20 LEU B N 1
ATOM 1487 C CA . LEU B 1 20 ? 13.492 6.797 -3.178 1 98.56 20 LEU B CA 1
ATOM 1488 C C . LEU B 1 20 ? 14.375 6.414 -4.363 1 98.56 20 LEU B C 1
ATOM 1490 O O . LEU B 1 20 ? 14.031 5.523 -5.137 1 98.56 20 LEU B O 1
ATOM 1494 N N . PHE B 1 21 ? 15.5 7.062 -4.434 1 98.12 21 PHE B N 1
ATOM 1495 C CA . PHE B 1 21 ? 16.406 6.816 -5.559 1 98.12 21 PHE B CA 1
ATOM 1496 C C . PHE B 1 21 ? 17 5.418 -5.473 1 98.12 21 PHE B C 1
ATOM 1498 O O . PHE B 1 21 ? 17.062 4.703 -6.477 1 98.12 21 PHE B O 1
ATOM 1505 N N . VAL B 1 22 ? 17.406 5.047 -4.328 1 98.56 22 VAL B N 1
ATOM 1506 C CA . VAL B 1 22 ? 17.938 3.701 -4.145 1 98.56 22 VAL B CA 1
ATOM 1507 C C . VAL B 1 22 ? 16.859 2.668 -4.434 1 98.56 22 VAL B C 1
ATOM 1509 O O . VAL B 1 22 ? 17.109 1.666 -5.109 1 98.56 22 VAL B O 1
ATOM 1512 N N . SER B 1 23 ? 15.68 2.902 -3.916 1 98.81 23 SER B N 1
ATOM 1513 C CA . SER B 1 23 ? 14.555 2.012 -4.191 1 98.81 23 SER B CA 1
ATOM 1514 C C . SER B 1 23 ? 14.344 1.834 -5.691 1 98.81 23 SER B C 1
ATOM 1516 O O . SER B 1 23 ? 14.227 0.707 -6.176 1 98.81 23 SER B O 1
ATOM 1518 N N . LEU B 1 24 ? 14.344 2.941 -6.398 1 98.62 24 LEU B N 1
ATOM 1519 C CA . LEU B 1 24 ? 14.148 2.965 -7.844 1 98.62 24 LEU B CA 1
ATOM 1520 C C . LEU B 1 24 ? 15.25 2.18 -8.555 1 98.62 24 LEU B C 1
ATOM 1522 O O . LEU B 1 24 ? 14.961 1.338 -9.406 1 98.62 24 LEU B O 1
ATOM 1526 N N . MET B 1 25 ? 16.422 2.365 -8.141 1 98.69 25 MET B N 1
ATOM 1527 C CA . MET B 1 25 ? 17.562 1.748 -8.82 1 98.69 25 MET B CA 1
ATOM 1528 C C . MET B 1 25 ? 17.594 0.242 -8.586 1 98.69 25 MET B C 1
ATOM 1530 O O . MET B 1 25 ? 17.844 -0.533 -9.508 1 98.69 25 MET B O 1
ATOM 1534 N N . VAL B 1 26 ? 17.344 -0.155 -7.379 1 98.56 26 VAL B N 1
ATOM 1535 C CA . VAL B 1 26 ? 17.359 -1.571 -7.027 1 98.56 26 VAL B CA 1
ATOM 1536 C C . VAL B 1 26 ? 16.312 -2.324 -7.84 1 98.56 26 VAL B C 1
ATOM 1538 O O . VAL B 1 26 ? 16.594 -3.391 -8.391 1 98.56 26 VAL B O 1
ATOM 1541 N N . LEU B 1 27 ? 15.133 -1.714 -7.98 1 98.5 27 LEU B N 1
ATOM 1542 C CA . LEU B 1 27 ? 14.055 -2.396 -8.688 1 98.5 27 LEU B CA 1
ATOM 1543 C C . LEU B 1 27 ? 14.258 -2.32 -10.195 1 98.5 27 LEU B C 1
ATOM 1545 O O . LEU B 1 27 ? 14.008 -3.293 -10.914 1 98.5 27 LEU B O 1
ATOM 1549 N N . ALA B 1 28 ? 14.758 -1.236 -10.664 1 98 28 ALA B N 1
ATOM 1550 C CA . ALA B 1 28 ? 14.914 -1.005 -12.094 1 98 28 ALA B CA 1
ATOM 1551 C C . ALA B 1 28 ? 15.977 -1.926 -12.688 1 98 28 ALA B C 1
ATOM 1553 O O . ALA B 1 28 ? 15.906 -2.289 -13.867 1 98 28 ALA B O 1
ATOM 1554 N N . THR B 1 29 ? 16.922 -2.326 -11.859 1 97.69 29 THR B N 1
ATOM 1555 C CA . THR B 1 29 ? 18.016 -3.141 -12.375 1 97.69 29 THR B CA 1
ATOM 1556 C C . THR B 1 29 ? 17.812 -4.613 -12.031 1 97.69 29 THR B C 1
ATOM 1558 O O . THR B 1 29 ? 18.609 -5.465 -12.414 1 97.69 29 THR B O 1
ATOM 1561 N N . ASN B 1 30 ? 16.781 -4.895 -11.312 1 97.56 30 ASN B N 1
ATOM 1562 C CA . ASN B 1 30 ? 16.5 -6.254 -10.867 1 97.56 30 ASN B CA 1
ATOM 1563 C C . ASN B 1 30 ? 15.891 -7.098 -11.984 1 97.56 30 ASN B C 1
ATOM 1565 O O . ASN B 1 30 ? 14.922 -6.684 -12.633 1 97.56 30 ASN B O 1
ATOM 1569 N N . LYS B 1 31 ? 16.516 -8.227 -12.289 1 96.44 31 LYS B N 1
ATOM 1570 C CA . LYS B 1 31 ? 16.016 -9.156 -13.305 1 96.44 31 LYS B CA 1
ATOM 1571 C C . LYS B 1 31 ? 16.375 -10.594 -12.945 1 96.44 31 LYS B C 1
ATOM 1573 O O . LYS B 1 31 ? 17.312 -10.836 -12.188 1 96.44 31 LYS B O 1
ATOM 1578 N N . VAL B 1 32 ? 15.547 -11.469 -13.406 1 95.31 32 VAL B N 1
ATOM 1579 C CA . VAL B 1 32 ? 15.82 -12.898 -13.242 1 95.31 32 VAL B CA 1
ATOM 1580 C C . VAL B 1 32 ? 15.312 -13.664 -14.461 1 95.31 32 VAL B C 1
ATOM 1582 O O . VAL B 1 32 ? 14.273 -13.328 -15.023 1 95.31 32 VAL B O 1
ATOM 1585 N N . THR B 1 33 ? 16.125 -14.602 -14.938 1 93.12 33 THR B N 1
ATOM 1586 C CA . THR B 1 33 ? 15.711 -15.5 -16 1 93.12 33 THR B CA 1
ATOM 1587 C C . THR B 1 33 ? 15.211 -16.828 -15.438 1 93.12 33 THR B C 1
ATOM 1589 O O . THR B 1 33 ? 15.984 -17.578 -14.844 1 93.12 33 THR B O 1
ATOM 1592 N N . THR B 1 34 ? 13.859 -17.047 -15.594 1 90.88 34 THR B N 1
ATOM 1593 C CA . THR B 1 34 ? 13.289 -18.25 -14.984 1 90.88 34 THR B CA 1
ATOM 1594 C C . THR B 1 34 ? 12.047 -18.703 -15.75 1 90.88 34 THR B C 1
ATOM 1596 O O . THR B 1 34 ? 11.461 -17.938 -16.5 1 90.88 34 THR B O 1
ATOM 1599 N N . SER B 1 35 ? 11.664 -19.984 -15.555 1 85.5 35 SER B N 1
ATOM 1600 C CA . SER B 1 35 ? 10.438 -20.531 -16.125 1 85.5 35 SER B CA 1
ATOM 1601 C C . SER B 1 35 ? 9.32 -20.578 -15.094 1 85.5 35 SER B C 1
ATOM 1603 O O . SER B 1 35 ? 8.156 -20.797 -15.43 1 85.5 35 SER B O 1
ATOM 1605 N N . TYR B 1 36 ? 9.586 -20.266 -13.844 1 81.88 36 TYR B N 1
ATOM 1606 C CA . TYR B 1 36 ? 8.664 -20.516 -12.75 1 81.88 36 TYR B CA 1
ATOM 1607 C C . TYR B 1 36 ? 7.723 -19.328 -12.547 1 81.88 36 TYR B C 1
ATOM 1609 O O . TYR B 1 36 ? 6.703 -19.438 -11.859 1 81.88 36 TYR B O 1
ATOM 1617 N N . LEU B 1 37 ? 8.055 -18.203 -13.133 1 84.25 37 LEU B N 1
ATOM 1618 C CA . LEU B 1 37 ? 7.25 -17.016 -12.945 1 84.25 37 LEU B CA 1
ATOM 1619 C C . LEU B 1 37 ? 6.504 -16.641 -14.219 1 84.25 37 LEU B C 1
ATOM 1621 O O . LEU B 1 37 ? 5.938 -15.555 -14.32 1 84.25 37 LEU B O 1
ATOM 1625 N N . THR B 1 38 ? 6.578 -17.609 -15.156 1 81.12 38 THR B N 1
ATOM 1626 C CA . THR B 1 38 ? 5.879 -17.406 -16.422 1 81.12 38 THR B CA 1
ATOM 1627 C C . THR B 1 38 ? 4.988 -18.609 -16.75 1 81.12 38 THR B C 1
ATOM 1629 O O . THR B 1 38 ? 5.094 -19.656 -16.094 1 81.12 38 THR B O 1
ATOM 1632 N N . VAL B 1 39 ? 4.141 -18.453 -17.594 1 77.12 39 VAL B N 1
ATOM 1633 C CA . VAL B 1 39 ? 3.211 -19.516 -17.969 1 77.12 39 VAL B CA 1
ATOM 1634 C C . VAL B 1 39 ? 3.889 -20.484 -18.938 1 77.12 39 VAL B C 1
ATOM 1636 O O . VAL B 1 39 ? 3.584 -21.672 -18.938 1 77.12 39 VAL B O 1
ATOM 1639 N N . ASP B 1 40 ? 4.926 -19.906 -19.562 1 74.69 40 ASP B N 1
ATOM 1640 C CA . ASP B 1 40 ? 5.598 -20.734 -20.578 1 74.69 40 ASP B CA 1
ATOM 1641 C C . ASP B 1 40 ? 6.672 -21.609 -19.938 1 74.69 40 ASP B C 1
ATOM 1643 O O . ASP B 1 40 ? 7.23 -21.25 -18.891 1 74.69 40 ASP B O 1
ATOM 1647 N N . ASP B 1 41 ? 6.871 -22.781 -20.406 1 75.31 41 ASP B N 1
ATOM 1648 C CA . ASP B 1 41 ? 7.879 -23.719 -19.922 1 75.31 41 ASP B CA 1
ATOM 1649 C C . ASP B 1 41 ? 9.289 -23.234 -20.266 1 75.31 41 ASP B C 1
ATOM 1651 O O . ASP B 1 41 ? 10.266 -23.703 -19.688 1 75.31 41 ASP B O 1
ATOM 1655 N N . ASN B 1 42 ? 9.367 -22.219 -21 1 83.44 42 ASN B N 1
ATOM 1656 C CA . ASN B 1 42 ? 10.688 -21.734 -21.375 1 83.44 42 ASN B CA 1
ATOM 1657 C C . ASN B 1 42 ? 11.141 -20.578 -20.5 1 83.44 42 ASN B C 1
ATOM 1659 O O . ASN B 1 42 ? 10.344 -19.719 -20.141 1 83.44 42 ASN B O 1
ATOM 1663 N N . PRO B 1 43 ? 12.461 -20.75 -20.141 1 87.5 43 PRO B N 1
ATOM 1664 C CA . PRO B 1 43 ? 12.984 -19.625 -19.344 1 87.5 43 PRO B CA 1
ATOM 1665 C C . PRO B 1 43 ? 12.859 -18.281 -20.047 1 87.5 43 PRO B C 1
ATOM 1667 O O . PRO B 1 43 ? 13.125 -18.188 -21.25 1 87.5 43 PRO B O 1
ATOM 1670 N N . SER B 1 44 ? 12.25 -17.312 -19.359 1 89.25 44 SER B N 1
ATOM 1671 C CA . SER B 1 44 ? 12.117 -15.953 -19.859 1 89.25 44 SER B CA 1
ATOM 1672 C C . SER B 1 44 ? 12.57 -14.938 -18.812 1 89.25 44 SER B C 1
ATOM 1674 O O . SER B 1 44 ? 12.57 -15.234 -17.609 1 89.25 44 SER B O 1
ATOM 1676 N N . LYS B 1 45 ? 13.062 -13.867 -19.344 1 93 45 LYS B N 1
ATOM 1677 C CA . LYS B 1 45 ? 13.523 -12.797 -18.469 1 93 45 LYS B CA 1
ATOM 1678 C C . LYS B 1 45 ? 12.352 -12.117 -17.766 1 93 45 LYS B C 1
ATOM 1680 O O . LYS B 1 45 ? 11.398 -11.68 -18.406 1 93 45 LYS B O 1
ATOM 1685 N N . VAL B 1 46 ? 12.406 -12.078 -16.484 1 94.19 46 VAL B N 1
ATOM 1686 C CA . VAL B 1 46 ? 11.383 -11.453 -15.656 1 94.19 46 VAL B CA 1
ATOM 1687 C C . VAL B 1 46 ? 11.945 -10.195 -14.992 1 94.19 46 VAL B C 1
ATOM 1689 O O . VAL B 1 46 ? 13.023 -10.234 -14.398 1 94.19 46 VAL B O 1
ATOM 1692 N N . THR B 1 47 ? 11.305 -9.109 -15.195 1 95.88 47 THR B N 1
ATOM 1693 C CA . THR B 1 47 ? 11.633 -7.82 -14.594 1 95.88 47 THR B CA 1
ATOM 1694 C C . THR B 1 47 ? 10.406 -7.215 -13.914 1 95.88 47 THR B C 1
ATOM 1696 O O . THR B 1 47 ? 9.367 -7.871 -13.789 1 95.88 47 THR B O 1
ATOM 1699 N N . PHE B 1 48 ? 10.625 -5.953 -13.414 1 95.06 48 PHE B N 1
ATOM 1700 C CA . PHE B 1 48 ? 9.516 -5.258 -12.766 1 95.06 48 PHE B CA 1
ATOM 1701 C C . PHE B 1 48 ? 8.352 -5.07 -13.734 1 95.06 48 PHE B C 1
ATOM 1703 O O . PHE B 1 48 ? 7.207 -4.91 -13.312 1 95.06 48 PHE B O 1
ATOM 1710 N N . LYS B 1 49 ? 8.555 -5.117 -15.031 1 94.69 49 LYS B N 1
ATOM 1711 C CA . LYS B 1 49 ? 7.531 -4.879 -16.047 1 94.69 49 LYS B CA 1
ATOM 1712 C C . LYS B 1 49 ? 6.504 -6.004 -16.078 1 94.69 49 LYS B C 1
ATOM 1714 O O . LYS B 1 49 ? 5.406 -5.836 -16.609 1 94.69 49 LYS B O 1
ATOM 1719 N N . ASN B 1 50 ? 6.883 -7.109 -15.547 1 94.25 50 ASN B N 1
ATOM 1720 C CA . ASN B 1 50 ? 6.031 -8.289 -15.625 1 94.25 50 ASN B CA 1
ATOM 1721 C C . ASN B 1 50 ? 4.98 -8.305 -14.516 1 94.25 50 ASN B C 1
ATOM 1723 O O . ASN B 1 50 ? 4.074 -9.141 -14.531 1 94.25 50 ASN B O 1
ATOM 1727 N N . SER B 1 51 ? 5.121 -7.477 -13.562 1 95.31 51 SER B N 1
ATOM 1728 C CA . SER B 1 51 ? 4.172 -7.398 -12.453 1 95.31 51 SER B CA 1
ATOM 1729 C C . SER B 1 51 ? 3.576 -6 -12.336 1 95.31 51 SER B C 1
ATOM 1731 O O . SER B 1 51 ? 4.305 -5.004 -12.359 1 95.31 51 SER B O 1
ATOM 1733 N N . TYR B 1 52 ? 2.322 -5.918 -12.211 1 96.25 52 TYR B N 1
ATOM 1734 C CA . TYR B 1 52 ? 1.646 -4.633 -12.047 1 96.25 52 TYR B CA 1
ATOM 1735 C C . TYR B 1 52 ? 2.037 -3.975 -10.727 1 96.25 52 TYR B C 1
ATOM 1737 O O . TYR B 1 52 ? 2.221 -2.758 -10.664 1 96.25 52 TYR B O 1
ATOM 1745 N N . ALA B 1 53 ? 2.139 -4.793 -9.695 1 97.88 53 ALA B N 1
ATOM 1746 C CA . ALA B 1 53 ? 2.514 -4.277 -8.383 1 97.88 53 ALA B CA 1
ATOM 1747 C C . ALA B 1 53 ? 3.895 -3.629 -8.422 1 97.88 53 ALA B C 1
ATOM 1749 O O . ALA B 1 53 ? 4.098 -2.557 -7.848 1 97.88 53 ALA B O 1
ATOM 1750 N N . TYR B 1 54 ? 4.789 -4.238 -9.133 1 98.12 54 TYR B N 1
ATOM 1751 C CA . TYR B 1 54 ? 6.152 -3.721 -9.188 1 98.12 54 TYR B CA 1
ATOM 1752 C C . TYR B 1 54 ? 6.246 -2.518 -10.117 1 98.12 54 TYR B C 1
ATOM 1754 O O . TYR B 1 54 ? 7.035 -1.601 -9.875 1 98.12 54 TYR B O 1
ATOM 1762 N N . ARG B 1 55 ? 5.465 -2.48 -11.188 1 98.12 55 ARG B N 1
ATOM 1763 C CA . ARG B 1 55 ? 5.379 -1.289 -12.023 1 98.12 55 ARG B CA 1
ATOM 1764 C C . ARG B 1 55 ? 4.871 -0.094 -11.227 1 98.12 55 ARG B C 1
ATOM 1766 O O . ARG B 1 55 ? 5.359 1.025 -11.398 1 98.12 55 ARG B O 1
ATOM 1773 N N . PHE B 1 56 ? 3.916 -0.448 -10.406 1 98.56 56 PHE B N 1
ATOM 1774 C CA . PHE B 1 56 ? 3.369 0.594 -9.547 1 98.56 56 PHE B CA 1
ATOM 1775 C C . PHE B 1 56 ? 4.418 1.083 -8.555 1 98.56 56 PHE B C 1
ATOM 1777 O O . PHE B 1 56 ? 4.609 2.291 -8.391 1 98.56 56 PHE B O 1
ATOM 1784 N N . LEU B 1 57 ? 5.078 0.185 -7.906 1 98.56 57 LEU B N 1
ATOM 1785 C CA . LEU B 1 57 ? 6.141 0.505 -6.957 1 98.56 57 LEU B CA 1
ATOM 1786 C C . LEU B 1 57 ? 7.211 1.367 -7.613 1 98.56 57 LEU B C 1
ATOM 1788 O O . LEU B 1 57 ? 7.594 2.408 -7.074 1 98.56 57 LEU B O 1
ATOM 1792 N N . LEU B 1 58 ? 7.637 1.014 -8.797 1 98.56 58 LEU B N 1
ATOM 1793 C CA . LEU B 1 58 ? 8.68 1.764 -9.492 1 98.56 58 LEU B CA 1
ATOM 1794 C C . LEU B 1 58 ? 8.164 3.137 -9.914 1 98.56 58 LEU B C 1
ATOM 1796 O O . LEU B 1 58 ? 8.875 4.137 -9.781 1 98.56 58 LEU B O 1
ATOM 1800 N N . SER B 1 59 ? 6.957 3.166 -10.484 1 98.56 59 SER B N 1
ATOM 1801 C CA . SER B 1 59 ? 6.383 4.43 -10.93 1 98.56 59 SER B CA 1
ATOM 1802 C C . SER B 1 59 ? 6.285 5.434 -9.789 1 98.56 59 SER B C 1
ATOM 1804 O O . SER B 1 59 ? 6.594 6.613 -9.961 1 98.56 59 SER B O 1
ATOM 1806 N N . VAL B 1 60 ? 5.852 4.926 -8.664 1 98.5 60 VAL B N 1
ATOM 1807 C CA . VAL B 1 60 ? 5.719 5.809 -7.512 1 98.5 60 VAL B CA 1
ATOM 1808 C C . VAL B 1 60 ? 7.098 6.293 -7.07 1 98.5 60 VAL B C 1
ATOM 1810 O O . VAL B 1 60 ? 7.258 7.449 -6.676 1 98.5 60 VAL B O 1
ATOM 1813 N N . ALA B 1 61 ? 8.102 5.395 -7.109 1 98.5 61 ALA B N 1
ATOM 1814 C CA . ALA B 1 61 ? 9.461 5.816 -6.785 1 98.5 61 ALA B CA 1
ATOM 1815 C C . ALA B 1 61 ? 9.938 6.91 -7.734 1 98.5 61 ALA B C 1
ATOM 1817 O O . ALA B 1 61 ? 10.547 7.895 -7.301 1 98.5 61 ALA B O 1
ATOM 1818 N N . VAL B 1 62 ? 9.602 6.77 -8.992 1 98.12 62 VAL B N 1
ATOM 1819 C CA . VAL B 1 62 ? 10 7.754 -10 1 98.12 62 VAL B CA 1
ATOM 1820 C C . VAL B 1 62 ? 9.281 9.078 -9.727 1 98.12 62 VAL B C 1
ATOM 1822 O O . VAL B 1 62 ? 9.922 10.133 -9.68 1 98.12 62 VAL B O 1
ATOM 1825 N N . ILE B 1 63 ? 8.008 9.031 -9.531 1 97.38 63 ILE B N 1
ATOM 1826 C CA . ILE B 1 63 ? 7.207 10.219 -9.258 1 97.38 63 ILE B CA 1
ATOM 1827 C C . ILE B 1 63 ? 7.684 10.875 -7.961 1 97.38 63 ILE B C 1
ATOM 1829 O O . ILE B 1 63 ? 7.77 12.102 -7.879 1 97.38 63 ILE B O 1
ATOM 1833 N N . GLY B 1 64 ? 7.938 9.992 -6.941 1 96.69 64 GLY B N 1
ATOM 1834 C CA . GLY B 1 64 ? 8.445 10.523 -5.684 1 96.69 64 GLY B CA 1
ATOM 1835 C C . GLY B 1 64 ? 9.773 11.242 -5.828 1 96.69 64 GLY B C 1
ATOM 1836 O O . GLY B 1 64 ? 9.977 12.297 -5.223 1 96.69 64 GLY B O 1
ATOM 1837 N N . CYS B 1 65 ? 10.664 10.719 -6.609 1 96.38 65 CYS B N 1
ATOM 1838 C CA . CYS B 1 65 ? 11.938 11.375 -6.867 1 96.38 65 CYS B CA 1
ATOM 1839 C C . CYS B 1 65 ? 11.734 12.719 -7.547 1 96.38 65 CYS B C 1
ATOM 1841 O O . CYS B 1 65 ? 12.328 13.727 -7.137 1 96.38 65 CYS B O 1
ATOM 1843 N N . ALA B 1 66 ? 10.914 12.727 -8.562 1 94.94 66 ALA B N 1
ATOM 1844 C CA . ALA B 1 66 ? 10.633 13.977 -9.258 1 94.94 66 ALA B CA 1
ATOM 1845 C C . ALA B 1 66 ? 10 15 -8.312 1 94.94 66 ALA B C 1
ATOM 1847 O O . ALA B 1 66 ? 10.398 16.172 -8.297 1 94.94 66 ALA B O 1
ATOM 1848 N N . TYR B 1 67 ? 9.125 14.57 -7.477 1 93.38 67 TYR B N 1
ATOM 1849 C CA . TYR B 1 67 ? 8.43 15.438 -6.531 1 93.38 67 TYR B CA 1
ATOM 1850 C C . TYR B 1 67 ? 9.398 16.031 -5.516 1 93.38 67 TYR B C 1
ATOM 1852 O O . TYR B 1 67 ? 9.383 17.234 -5.262 1 93.38 67 TYR B O 1
ATOM 1860 N N . THR B 1 68 ? 10.141 15.18 -4.961 1 90.62 68 THR B N 1
ATOM 1861 C CA . THR B 1 68 ? 11.078 15.633 -3.936 1 90.62 68 THR B CA 1
ATOM 1862 C C . THR B 1 68 ? 12.117 16.562 -4.531 1 90.62 68 THR B C 1
ATOM 1864 O O . THR B 1 68 ? 12.531 17.531 -3.887 1 90.62 68 THR B O 1
ATOM 1867 N N . LEU B 1 69 ? 12.531 16.328 -5.727 1 87.69 69 LEU B N 1
ATOM 1868 C CA . LEU B 1 69 ? 13.484 17.203 -6.406 1 87.69 69 LEU B CA 1
ATOM 1869 C C . LEU B 1 69 ? 12.883 18.594 -6.633 1 87.69 69 LEU B C 1
ATOM 1871 O O . LEU B 1 69 ? 13.57 19.594 -6.48 1 87.69 69 LEU B O 1
ATOM 1875 N N . LEU B 1 70 ? 11.602 18.656 -6.961 1 85.81 70 LEU B N 1
ATOM 1876 C CA . LEU B 1 70 ? 10.906 19.922 -7.195 1 85.81 70 LEU B CA 1
ATOM 1877 C C . LEU B 1 70 ? 10.703 20.688 -5.891 1 85.81 70 LEU B C 1
ATOM 1879 O O . LEU B 1 70 ? 10.703 21.922 -5.875 1 85.81 70 LEU B O 1
ATOM 1883 N N . GLN B 1 71 ? 10.586 19.938 -4.836 1 82.31 71 GLN B N 1
ATOM 1884 C CA . GLN B 1 71 ? 10.273 20.562 -3.553 1 82.31 71 GLN B CA 1
ATOM 1885 C C . GLN B 1 71 ? 11.531 21.094 -2.877 1 82.31 71 GLN B C 1
ATOM 1887 O O . GLN B 1 71 ? 11.461 22 -2.053 1 82.31 71 GLN B O 1
ATOM 1892 N N . ILE B 1 72 ? 12.688 20.656 -3.225 1 78.88 72 ILE B N 1
ATOM 1893 C CA . ILE B 1 72 ? 13.93 20.984 -2.537 1 78.88 72 ILE B CA 1
ATOM 1894 C C . ILE B 1 72 ? 14.266 22.453 -2.748 1 78.88 72 ILE B C 1
ATOM 1896 O O . ILE B 1 72 ? 14.516 23.188 -1.785 1 78.88 72 ILE B O 1
ATOM 1900 N N . PRO B 1 73 ? 14.125 23.062 -3.898 1 75.5 73 PRO B N 1
ATOM 1901 C CA . PRO B 1 73 ? 14.43 24.484 -4.043 1 75.5 73 PRO B CA 1
ATOM 1902 C C . PRO B 1 73 ? 13.43 25.391 -3.322 1 75.5 73 PRO B C 1
ATOM 1904 O O . PRO B 1 73 ? 13.805 26.422 -2.783 1 75.5 73 PRO B O 1
ATOM 1907 N N . PHE B 1 74 ? 12.234 24.953 -3.303 1 73.69 74 PHE B N 1
ATOM 1908 C CA . PHE B 1 74 ? 11.227 25.75 -2.615 1 73.69 74 PHE B CA 1
ATOM 1909 C C . PHE B 1 74 ? 11.461 25.75 -1.11 1 73.69 74 PHE B C 1
ATOM 1911 O O . PHE B 1 74 ? 11.297 26.781 -0.449 1 73.69 74 PHE B O 1
ATOM 1918 N N . ALA B 1 75 ? 11.852 24.672 -0.651 1 69.06 75 ALA B N 1
ATOM 1919 C CA . ALA B 1 75 ? 12.156 24.578 0.774 1 69.06 75 ALA B CA 1
ATOM 1920 C C . ALA B 1 75 ? 13.391 25.406 1.125 1 69.06 75 ALA B C 1
ATOM 1922 O O . ALA B 1 75 ? 13.406 26.094 2.148 1 69.06 75 ALA B O 1
ATOM 1923 N N . ALA B 1 76 ? 14.305 25.422 0.255 1 71.31 76 ALA B N 1
ATOM 1924 C CA . ALA B 1 76 ? 15.523 26.203 0.478 1 71.31 76 ALA B CA 1
ATOM 1925 C C . ALA B 1 76 ? 15.234 27.703 0.426 1 71.31 76 ALA B C 1
ATOM 1927 O O . ALA B 1 76 ? 15.781 28.469 1.22 1 71.31 76 ALA B O 1
ATOM 1928 N N . LEU B 1 77 ? 14.344 28.047 -0.429 1 72.75 77 LEU B N 1
ATOM 1929 C CA . LEU B 1 77 ? 14.008 29.469 -0.566 1 72.75 77 LEU B CA 1
ATOM 1930 C C . LEU B 1 77 ? 13.25 29.969 0.658 1 72.75 77 LEU B C 1
ATOM 1932 O O . LEU B 1 77 ? 13.422 31.125 1.071 1 72.75 77 LEU B O 1
ATOM 1936 N N . SER B 1 78 ? 12.508 29.109 1.166 1 70.62 78 SER B N 1
ATOM 1937 C CA . SER B 1 78 ? 11.766 29.5 2.359 1 70.62 78 SER B CA 1
ATOM 1938 C C . SER B 1 78 ? 12.695 29.75 3.537 1 70.62 78 SER B C 1
ATOM 1940 O O . SER B 1 78 ? 12.453 30.656 4.344 1 70.62 78 SER B O 1
ATOM 1942 N N . ILE B 1 79 ? 13.734 29.047 3.658 1 67.56 79 ILE B N 1
ATOM 1943 C CA . ILE B 1 79 ? 14.734 29.219 4.707 1 67.56 79 ILE B CA 1
ATOM 1944 C C . ILE B 1 79 ? 15.492 30.531 4.48 1 67.56 79 ILE B C 1
ATOM 1946 O O . ILE B 1 79 ? 15.68 31.312 5.41 1 67.56 79 ILE B O 1
ATOM 1950 N N . SER B 1 80 ? 15.836 30.672 3.258 1 72.81 80 SER B N 1
ATOM 1951 C CA . SER B 1 80 ? 16.641 31.844 2.928 1 72.81 80 SER B CA 1
ATOM 1952 C C . SER B 1 80 ? 15.859 33.125 3.18 1 72.81 80 SER B C 1
ATOM 1954 O O . SER B 1 80 ? 16.422 34.125 3.67 1 72.81 80 SER B O 1
ATOM 1956 N N . ASN B 1 81 ? 14.531 32.969 2.902 1 69.69 81 ASN B N 1
ATOM 1957 C CA . ASN B 1 81 ? 13.711 34.188 3.035 1 69.69 81 ASN B CA 1
ATOM 1958 C C . ASN B 1 81 ? 13.078 34.281 4.418 1 69.69 81 ASN B C 1
ATOM 1960 O O . ASN B 1 81 ? 12.359 35.219 4.711 1 69.69 81 ASN B O 1
ATOM 1964 N N . ARG B 1 82 ? 13.422 33.312 5.168 1 64.5 82 ARG B N 1
ATOM 1965 C CA . ARG B 1 82 ? 12.938 33.25 6.543 1 64.5 82 ARG B CA 1
ATOM 1966 C C . ARG B 1 82 ? 11.414 33.312 6.594 1 64.5 82 ARG B C 1
ATOM 1968 O O . ARG B 1 82 ? 10.836 34.062 7.363 1 64.5 82 ARG B O 1
ATOM 1975 N N . THR B 1 83 ? 10.93 32.625 5.438 1 65.38 83 THR B N 1
ATOM 1976 C CA . THR B 1 83 ? 9.469 32.562 5.418 1 65.38 83 THR B CA 1
ATOM 1977 C C . THR B 1 83 ? 8.961 31.266 6.027 1 65.38 83 THR B C 1
ATOM 1979 O O . THR B 1 83 ? 9.719 30.312 6.164 1 65.38 83 THR B O 1
ATOM 1982 N N . GLU B 1 84 ? 7.867 31.312 6.484 1 65 84 GLU B N 1
ATOM 1983 C CA . GLU B 1 84 ? 7.25 30.156 7.133 1 65 84 GLU B CA 1
ATOM 1984 C C . GLU B 1 84 ? 6.977 29.047 6.125 1 65 84 GLU B C 1
ATOM 1986 O O . GLU B 1 84 ? 6.836 29.297 4.93 1 65 84 GLU B O 1
ATOM 1991 N N . ILE B 1 85 ? 7.164 27.875 6.613 1 61.5 85 ILE B N 1
ATOM 1992 C CA . ILE B 1 85 ? 6.793 26.734 5.801 1 61.5 85 ILE B CA 1
ATOM 1993 C C . ILE B 1 85 ? 5.34 26.859 5.344 1 61.5 85 ILE B C 1
ATOM 1995 O O . ILE B 1 85 ? 4.445 27.078 6.164 1 61.5 85 ILE B O 1
ATOM 1999 N N . SER B 1 86 ? 5.25 27 4.082 1 65.69 86 SER B N 1
ATOM 2000 C CA . SER B 1 86 ? 3.945 27.312 3.502 1 65.69 86 SER B CA 1
ATOM 2001 C C . SER B 1 86 ? 3.088 26.047 3.383 1 65.69 86 SER B C 1
ATOM 2003 O O . SER B 1 86 ? 3.613 24.938 3.34 1 65.69 86 SER B O 1
ATOM 2005 N N . GLN B 1 87 ? 1.863 26.219 3.479 1 68.19 87 GLN B N 1
ATOM 2006 C CA . GLN B 1 87 ? 0.864 25.188 3.205 1 68.19 87 GLN B CA 1
ATOM 2007 C C . GLN B 1 87 ? 1.119 24.516 1.858 1 68.19 87 GLN B C 1
ATOM 2009 O O . GLN B 1 87 ? 0.783 23.344 1.669 1 68.19 87 GLN B O 1
ATOM 2014 N N . PHE B 1 88 ? 1.829 25.156 1.115 1 67.12 88 PHE B N 1
ATOM 2015 C CA . PHE B 1 88 ? 2.086 24.656 -0.231 1 67.12 88 PHE B CA 1
ATOM 2016 C C . PHE B 1 88 ? 3.029 23.469 -0.196 1 67.12 88 PHE B C 1
ATOM 2018 O O . PHE B 1 88 ? 3.02 22.641 -1.104 1 67.12 88 PHE B O 1
ATOM 2025 N N . VAL B 1 89 ? 3.572 23.438 0.906 1 67 89 VAL B N 1
ATOM 2026 C CA . VAL B 1 89 ? 4.5 22.312 1.043 1 67 89 VAL B CA 1
ATOM 2027 C C . VAL B 1 89 ? 3.83 21.172 1.812 1 67 89 VAL B C 1
ATOM 2029 O O . VAL B 1 89 ? 4.035 20 1.501 1 67 89 VAL B O 1
ATOM 2032 N N . ILE B 1 90 ? 2.973 21.5 2.604 1 80.25 90 ILE B N 1
ATOM 2033 C CA . ILE B 1 90 ? 2.402 20.5 3.516 1 80.25 90 ILE B CA 1
ATOM 2034 C C . ILE B 1 90 ? 1.294 19.734 2.809 1 80.25 90 ILE B C 1
ATOM 2036 O O . ILE B 1 90 ? 1.237 18.5 2.895 1 80.25 90 ILE B O 1
ATOM 2040 N N . PHE B 1 91 ? 0.575 20.281 1.99 1 84.5 91 PHE B N 1
ATOM 2041 C CA . PHE B 1 91 ? -0.616 19.656 1.429 1 84.5 91 PHE B CA 1
ATOM 2042 C C . PHE B 1 91 ? -0.235 18.562 0.432 1 84.5 91 PHE B C 1
ATOM 2044 O O . PHE B 1 91 ? -0.741 17.438 0.508 1 84.5 91 PHE B O 1
ATOM 2051 N N . PRO B 1 92 ? 0.708 18.922 -0.445 1 90.19 92 PRO B N 1
ATOM 2052 C CA . PRO B 1 92 ? 1.117 17.828 -1.331 1 90.19 92 PRO B CA 1
ATOM 2053 C C . PRO B 1 92 ? 1.726 16.641 -0.572 1 90.19 92 PRO B C 1
ATOM 2055 O O . PRO B 1 92 ? 1.561 15.492 -0.979 1 90.19 92 PRO B O 1
ATOM 2058 N N . ASP B 1 93 ? 2.359 16.906 0.507 1 91.75 93 ASP B N 1
ATOM 2059 C CA . ASP B 1 93 ? 2.947 15.836 1.311 1 91.75 93 ASP B CA 1
ATOM 2060 C C . ASP B 1 93 ? 1.868 14.906 1.867 1 91.75 93 ASP B C 1
ATOM 2062 O O . ASP B 1 93 ? 2.092 13.703 2.018 1 91.75 93 ASP B O 1
ATOM 2066 N N . LEU B 1 94 ? 0.677 15.453 2.111 1 93.5 94 LEU B N 1
ATOM 2067 C CA . LEU B 1 94 ? -0.424 14.68 2.674 1 93.5 94 LEU B CA 1
ATOM 2068 C C . LEU B 1 94 ? -0.981 13.703 1.644 1 93.5 94 LEU B C 1
ATOM 2070 O O . LEU B 1 94 ? -1.588 12.688 2.006 1 93.5 94 LEU B O 1
ATOM 2074 N N . VAL B 1 95 ? -0.676 13.914 0.381 1 94.12 95 VAL B N 1
ATOM 2075 C CA . VAL B 1 95 ? -1.171 13.078 -0.704 1 94.12 95 VAL B CA 1
ATOM 2076 C C . VAL B 1 95 ? -0.098 12.062 -1.106 1 94.12 95 VAL B C 1
ATOM 2078 O O . VAL B 1 95 ? -0.395 10.891 -1.333 1 94.12 95 VAL B O 1
ATOM 2081 N N . PHE B 1 96 ? 1.084 12.5 -1.084 1 95.62 96 PHE B N 1
ATOM 2082 C CA . PHE B 1 96 ? 2.172 11.656 -1.559 1 95.62 96 PHE B CA 1
ATOM 2083 C C . PHE B 1 96 ? 2.539 10.609 -0.513 1 95.62 96 PHE B C 1
ATOM 2085 O O . PHE B 1 96 ? 2.93 9.492 -0.856 1 95.62 96 PHE B O 1
ATOM 2092 N N . THR B 1 97 ? 2.367 10.969 0.738 1 96.69 97 THR B N 1
ATOM 2093 C CA . THR B 1 97 ? 2.75 10.039 1.795 1 96.69 97 THR B CA 1
ATOM 2094 C C . THR B 1 97 ? 1.937 8.75 1.704 1 96.69 97 THR B C 1
ATOM 2096 O O . THR B 1 97 ? 2.502 7.656 1.647 1 96.69 97 THR B O 1
ATOM 2099 N N . PRO B 1 98 ? 0.629 8.836 1.6 1 98.06 98 PRO B N 1
ATOM 2100 C CA . PRO B 1 98 ? -0.102 7.574 1.451 1 98.06 98 PRO B CA 1
ATOM 2101 C C . PRO B 1 98 ? 0.151 6.902 0.105 1 98.06 98 PRO B C 1
ATOM 2103 O O . PRO B 1 98 ? 0.121 5.672 0.011 1 98.06 98 PRO B O 1
ATOM 2106 N N . LEU B 1 99 ? 0.426 7.652 -0.909 1 98.19 99 LEU B N 1
ATOM 2107 C CA . LEU B 1 99 ? 0.765 7.059 -2.197 1 98.19 99 LEU B CA 1
ATOM 2108 C C . LEU B 1 99 ? 2.021 6.203 -2.088 1 98.19 99 LEU B C 1
ATOM 2110 O O . LEU B 1 99 ? 2.064 5.086 -2.611 1 98.19 99 LEU B O 1
ATOM 2114 N N . PHE B 1 100 ? 3.027 6.742 -1.358 1 98.62 100 PHE B N 1
ATOM 2115 C CA . PHE B 1 100 ? 4.242 5.977 -1.099 1 98.62 100 PHE B CA 1
ATOM 2116 C C . PHE B 1 100 ? 3.918 4.691 -0.347 1 98.62 100 PHE B C 1
ATOM 2118 O O . PHE B 1 100 ? 4.371 3.611 -0.731 1 98.62 100 PHE B O 1
ATOM 2125 N N . ALA B 1 101 ? 3.129 4.824 0.625 1 98.62 101 ALA B N 1
ATOM 2126 C CA . ALA B 1 101 ? 2.771 3.678 1.454 1 98.62 101 ALA B CA 1
ATOM 2127 C C . ALA B 1 101 ? 2.025 2.625 0.639 1 98.62 101 ALA B C 1
ATOM 2129 O O . ALA B 1 101 ? 2.24 1.424 0.819 1 98.62 101 ALA B O 1
ATOM 2130 N N . MET B 1 102 ? 1.188 3.125 -0.255 1 98.75 102 MET B N 1
ATOM 2131 C CA . MET B 1 102 ? 0.422 2.219 -1.106 1 98.75 102 MET B CA 1
ATOM 2132 C C . MET B 1 102 ? 1.349 1.387 -1.986 1 98.75 102 MET B C 1
ATOM 2134 O O . MET B 1 102 ? 1.146 0.182 -2.143 1 98.75 102 MET B O 1
ATOM 2138 N N . ALA B 1 103 ? 2.328 2.021 -2.502 1 98.81 103 ALA B N 1
ATOM 2139 C CA . ALA B 1 103 ? 3.291 1.315 -3.344 1 98.81 103 ALA B CA 1
ATOM 2140 C C . ALA B 1 103 ? 4.094 0.306 -2.531 1 98.81 103 ALA B C 1
ATOM 2142 O O . ALA B 1 103 ? 4.402 -0.787 -3.014 1 98.81 103 ALA B O 1
ATOM 2143 N N . VAL B 1 104 ? 4.453 0.676 -1.296 1 98.75 104 VAL B N 1
ATOM 2144 C CA . VAL B 1 104 ? 5.148 -0.237 -0.393 1 98.75 104 VAL B CA 1
ATOM 2145 C C . VAL B 1 104 ? 4.293 -1.481 -0.161 1 98.75 104 VAL B C 1
ATOM 2147 O O . VAL B 1 104 ? 4.785 -2.607 -0.267 1 98.75 104 VAL B O 1
ATOM 2150 N N . GLY B 1 105 ? 3.018 -1.271 0.102 1 98.69 105 GLY B N 1
ATOM 2151 C CA . GLY B 1 105 ? 2.107 -2.387 0.316 1 98.69 105 GLY B CA 1
ATOM 2152 C C . GLY B 1 105 ? 2.006 -3.312 -0.881 1 98.69 105 GLY B C 1
ATOM 2153 O O . GLY B 1 105 ? 2.023 -4.535 -0.729 1 98.69 105 GLY B O 1
ATOM 2154 N N . ALA B 1 106 ? 1.897 -2.684 -2.035 1 98.44 106 ALA B N 1
ATOM 2155 C CA . ALA B 1 106 ? 1.802 -3.471 -3.262 1 98.44 106 ALA B CA 1
ATOM 2156 C C . ALA B 1 106 ? 3.045 -4.336 -3.457 1 98.44 106 ALA B C 1
ATOM 2158 O O . ALA B 1 106 ? 2.939 -5.527 -3.752 1 98.44 106 ALA B O 1
ATOM 2159 N N . GLY B 1 107 ? 4.215 -3.738 -3.254 1 97.94 107 GLY B N 1
ATOM 2160 C CA . GLY B 1 107 ? 5.461 -4.465 -3.426 1 97.94 107 GLY B CA 1
ATOM 2161 C C . GLY B 1 107 ? 5.645 -5.582 -2.418 1 97.94 107 GLY B C 1
ATOM 2162 O O . GLY B 1 107 ? 5.883 -6.734 -2.797 1 97.94 107 GLY B O 1
ATOM 2163 N N . PHE B 1 108 ? 5.504 -5.258 -1.124 1 97.81 108 PHE B N 1
ATOM 2164 C CA . PHE B 1 108 ? 5.652 -6.258 -0.075 1 97.81 108 PHE B CA 1
ATOM 2165 C C . PHE B 1 108 ? 4.562 -7.32 -0.182 1 97.81 108 PHE B C 1
ATOM 2167 O O . PHE B 1 108 ? 4.836 -8.516 -0.033 1 97.81 108 PHE B O 1
ATOM 2174 N N . GLY B 1 109 ? 3.383 -6.871 -0.435 1 96.81 109 GLY B N 1
ATOM 2175 C CA . GLY B 1 109 ? 2.248 -7.781 -0.469 1 96.81 109 GLY B CA 1
ATOM 2176 C C . GLY B 1 109 ? 2.389 -8.875 -1.513 1 96.81 109 GLY B C 1
ATOM 2177 O O . GLY B 1 109 ? 2.264 -10.062 -1.198 1 96.81 109 GLY B O 1
ATOM 2178 N N . LEU B 1 110 ? 2.703 -8.516 -2.717 1 97.5 110 LEU B N 1
ATOM 2179 C CA . LEU B 1 110 ? 2.893 -9.5 -3.773 1 97.5 110 LEU B CA 1
ATOM 2180 C C . LEU B 1 110 ? 4.086 -10.398 -3.471 1 97.5 110 LEU B C 1
ATOM 2182 O O . LEU B 1 110 ? 3.998 -11.625 -3.598 1 97.5 110 LEU B O 1
ATOM 2186 N N . THR B 1 111 ? 5.152 -9.766 -2.982 1 97.56 111 THR B N 1
ATOM 2187 C CA . THR B 1 111 ? 6.41 -10.484 -2.803 1 97.56 111 THR B CA 1
ATOM 2188 C C . THR B 1 111 ? 6.273 -11.547 -1.721 1 97.56 111 THR B C 1
ATOM 2190 O O . THR B 1 111 ? 6.66 -12.703 -1.926 1 97.56 111 THR B O 1
ATOM 2193 N N . VAL B 1 112 ? 5.715 -11.203 -0.62 1 96.44 112 VAL B N 1
ATOM 2194 C CA . VAL B 1 112 ? 5.633 -12.133 0.505 1 96.44 112 VAL B CA 1
ATOM 2195 C C . VAL B 1 112 ? 4.785 -13.344 0.118 1 96.44 112 VAL B C 1
ATOM 2197 O O . VAL B 1 112 ? 5.168 -14.484 0.384 1 96.44 112 VAL B O 1
ATOM 2200 N N . ASP B 1 113 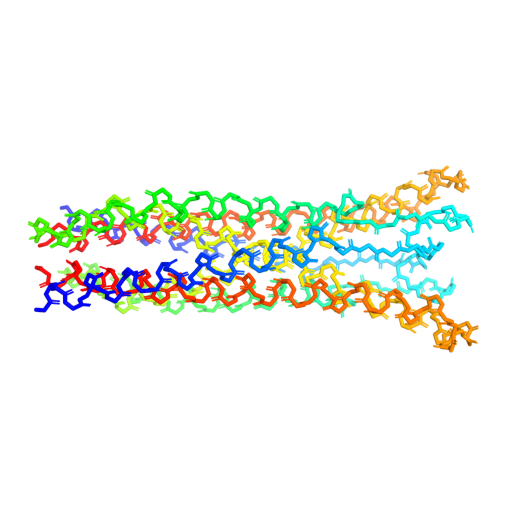? 3.689 -13.164 -0.539 1 95.81 113 ASP B N 1
ATOM 2201 C CA . ASP B 1 113 ? 2.768 -14.25 -0.851 1 95.81 113 ASP B CA 1
ATOM 2202 C C . ASP B 1 113 ? 3.312 -15.133 -1.974 1 95.81 113 ASP B C 1
ATOM 2204 O O . ASP B 1 113 ? 3.232 -16.359 -1.903 1 95.81 113 ASP B O 1
ATOM 2208 N N . VAL B 1 114 ? 3.906 -14.539 -2.977 1 93.31 114 VAL B N 1
ATOM 2209 C CA . VAL B 1 114 ? 4.438 -15.32 -4.086 1 93.31 114 VAL B CA 1
ATOM 2210 C C . VAL B 1 114 ? 5.641 -16.125 -3.619 1 93.31 114 VAL B C 1
ATOM 2212 O O . VAL B 1 114 ? 5.773 -17.312 -3.955 1 93.31 114 VAL B O 1
ATOM 2215 N N . LYS B 1 115 ? 6.465 -15.5 -2.857 1 93.5 115 LYS B N 1
ATOM 2216 C CA . LYS B 1 115 ? 7.625 -16.219 -2.336 1 93.5 115 LYS B CA 1
ATOM 2217 C C . LYS B 1 115 ? 7.195 -17.406 -1.479 1 93.5 115 LYS B C 1
ATOM 2219 O O . LYS B 1 115 ? 7.723 -18.516 -1.634 1 93.5 115 LYS B O 1
ATOM 2224 N N . HIS B 1 116 ? 6.25 -17.25 -0.656 1 91.25 116 HIS B N 1
ATOM 2225 C CA . HIS B 1 116 ? 5.762 -18.312 0.201 1 91.25 116 HIS B CA 1
ATOM 2226 C C . HIS B 1 116 ? 5.117 -19.438 -0.62 1 91.25 116 HIS B C 1
ATOM 2228 O O . HIS B 1 116 ? 5.316 -20.609 -0.34 1 91.25 116 HIS B O 1
ATOM 2234 N N . PHE B 1 117 ? 4.402 -19.031 -1.607 1 88.88 117 PHE B N 1
ATOM 2235 C CA . PHE B 1 117 ? 3.77 -20.016 -2.484 1 88.88 117 PHE B CA 1
ATOM 2236 C C . PHE B 1 117 ? 4.82 -20.844 -3.205 1 88.88 117 PHE B C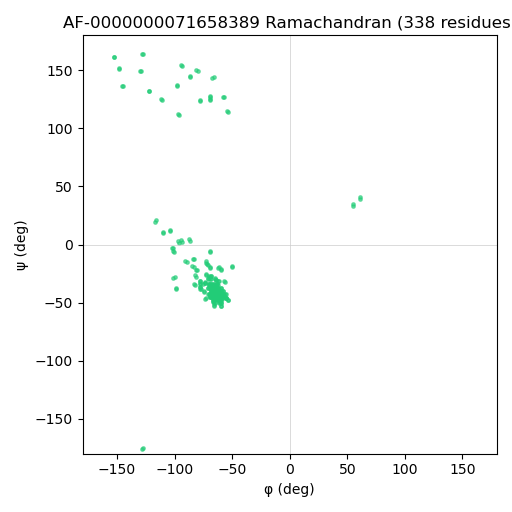 1
ATOM 2238 O O . PHE B 1 117 ? 4.73 -22.078 -3.232 1 88.88 117 PHE B O 1
ATOM 2245 N N . LEU B 1 118 ? 5.789 -20.203 -3.738 1 88.12 118 LEU B N 1
ATOM 2246 C CA . LEU B 1 118 ? 6.84 -20.891 -4.48 1 88.12 118 LEU B CA 1
ATOM 2247 C C . LEU B 1 118 ? 7.648 -21.797 -3.561 1 88.12 118 LEU B C 1
ATOM 2249 O O . LEU B 1 118 ? 8.023 -22.906 -3.949 1 88.12 118 LEU B O 1
ATOM 2253 N N . ASP B 1 119 ? 7.902 -21.266 -2.35 1 88.31 119 ASP B N 1
ATOM 2254 C CA . ASP B 1 119 ? 8.609 -22.094 -1.374 1 88.31 119 ASP B CA 1
ATOM 2255 C C . ASP B 1 119 ? 7.859 -23.391 -1.094 1 88.31 119 ASP B C 1
ATOM 2257 O O . ASP B 1 119 ? 8.461 -24.453 -1.047 1 88.31 119 ASP B O 1
ATOM 2261 N N . LYS B 1 120 ? 6.562 -23.312 -0.95 1 88.12 120 LYS B N 1
ATOM 2262 C CA . LYS B 1 120 ? 5.742 -24.5 -0.704 1 88.12 120 LYS B CA 1
ATOM 2263 C C . LYS B 1 120 ? 5.727 -25.422 -1.92 1 88.12 120 LYS B C 1
ATOM 2265 O O . LYS B 1 120 ? 5.805 -26.641 -1.781 1 88.12 120 LYS B O 1
ATOM 2270 N N . LEU B 1 121 ? 5.672 -24.812 -3.051 1 83.56 121 LEU B N 1
ATOM 2271 C CA . LEU B 1 121 ? 5.648 -25.562 -4.297 1 83.56 121 LEU B CA 1
ATOM 2272 C C . LEU B 1 121 ? 6.953 -26.344 -4.488 1 83.56 121 LEU B C 1
ATOM 2274 O O . LEU B 1 121 ? 6.934 -27.531 -4.777 1 83.56 121 LEU B O 1
ATOM 2278 N N . PHE B 1 122 ? 7.992 -25.688 -4.246 1 85.69 122 PHE B N 1
ATOM 2279 C CA . PHE B 1 122 ? 9.297 -26.297 -4.48 1 85.69 122 PHE B CA 1
ATOM 2280 C C . PHE B 1 122 ? 9.602 -27.344 -3.416 1 85.69 122 PHE B C 1
ATOM 2282 O O . PHE B 1 122 ? 10.258 -28.359 -3.695 1 85.69 122 PHE B O 1
ATOM 2289 N N . ALA B 1 123 ? 9.133 -27.094 -2.289 1 86.44 123 ALA B N 1
ATOM 2290 C CA . ALA B 1 123 ? 9.281 -28.094 -1.231 1 86.44 123 ALA B CA 1
ATOM 2291 C C . ALA B 1 123 ? 8.461 -29.344 -1.54 1 86.44 123 ALA B C 1
ATOM 2293 O O . ALA B 1 123 ? 8.938 -30.469 -1.354 1 86.44 123 ALA B O 1
ATOM 2294 N N . SER B 1 124 ? 7.285 -29.141 -2.021 1 85.38 124 SER B N 1
ATOM 2295 C CA . SER B 1 124 ? 6.398 -30.25 -2.328 1 85.38 124 SER B CA 1
ATOM 2296 C C . SER B 1 124 ? 6.906 -31.047 -3.523 1 85.38 124 SER B C 1
ATOM 2298 O O . SER B 1 124 ? 6.727 -32.281 -3.584 1 85.38 124 SER B O 1
ATOM 2300 N N . ALA B 1 125 ? 7.645 -30.438 -4.445 1 85.31 125 ALA B N 1
ATOM 2301 C CA . ALA B 1 125 ? 8.148 -31.078 -5.652 1 85.31 125 ALA B CA 1
ATOM 2302 C C . ALA B 1 125 ? 9.586 -31.562 -5.457 1 85.31 125 ALA B C 1
ATOM 2304 O O . ALA B 1 125 ? 10.234 -32 -6.41 1 85.31 125 ALA B O 1
ATOM 2305 N N . ASP B 1 126 ? 10.125 -31.359 -4.242 1 83.94 126 ASP B N 1
ATOM 2306 C CA . ASP B 1 126 ? 11.484 -31.75 -3.893 1 83.94 126 ASP B CA 1
ATOM 2307 C C . ASP B 1 126 ? 12.5 -31.031 -4.773 1 83.94 126 ASP B C 1
ATOM 2309 O O . ASP B 1 126 ? 13.43 -31.641 -5.293 1 83.94 126 ASP B O 1
ATOM 2313 N N . LEU B 1 127 ? 12.25 -29.75 -5.027 1 85.06 127 LEU B N 1
ATOM 2314 C CA . LEU B 1 127 ? 13.102 -28.938 -5.883 1 85.06 127 LEU B CA 1
ATOM 2315 C C . LEU B 1 127 ? 13.727 -27.781 -5.098 1 85.06 127 LEU B C 1
ATOM 2317 O O . LEU B 1 127 ? 14.125 -26.766 -5.68 1 85.06 127 LEU B O 1
ATOM 2321 N N . GLN B 1 128 ? 13.758 -27.891 -3.85 1 80.88 128 GLN B N 1
ATOM 2322 C CA . GLN B 1 128 ? 14.195 -26.797 -2.984 1 80.88 128 GLN B CA 1
ATOM 2323 C C . GLN B 1 128 ? 15.641 -26.406 -3.277 1 80.88 128 GLN B C 1
ATOM 2325 O O . GLN B 1 128 ? 16.031 -25.25 -3.09 1 80.88 128 GLN B O 1
ATOM 2330 N N . ASP B 1 129 ? 16.375 -27.344 -3.943 1 83.06 129 ASP B N 1
ATOM 2331 C CA . ASP B 1 129 ? 17.797 -27.109 -4.188 1 83.06 129 ASP B CA 1
ATOM 2332 C C . ASP B 1 129 ? 18.047 -26.719 -5.645 1 83.06 129 ASP B C 1
ATOM 2334 O O . ASP B 1 129 ? 19.203 -26.609 -6.074 1 83.06 129 ASP B O 1
ATOM 2338 N N . ASP B 1 130 ? 17.078 -26.438 -6.359 1 85.56 130 ASP B N 1
ATOM 2339 C CA . ASP B 1 130 ? 17.203 -26.031 -7.754 1 85.56 130 ASP B CA 1
ATOM 2340 C C . ASP B 1 130 ? 17.844 -24.641 -7.863 1 85.56 130 ASP B C 1
ATOM 2342 O O . ASP B 1 130 ? 17.422 -23.703 -7.188 1 85.56 130 ASP B O 1
ATOM 2346 N N . PRO B 1 131 ? 18.875 -24.578 -8.656 1 86.75 131 PRO B N 1
ATOM 2347 C CA . PRO B 1 131 ? 19.547 -23.281 -8.828 1 86.75 131 PRO B CA 1
ATOM 2348 C C . PRO B 1 131 ? 18.578 -22.188 -9.312 1 86.75 131 PRO B C 1
ATOM 2350 O O . PRO B 1 131 ? 18.75 -21.016 -8.945 1 86.75 131 PRO B O 1
ATOM 2353 N N . GLU B 1 132 ? 17.641 -22.484 -10.039 1 85.69 132 GLU B N 1
ATOM 2354 C CA . GLU B 1 132 ? 16.656 -21.516 -10.516 1 85.69 132 GLU B CA 1
ATOM 2355 C C . GLU B 1 132 ? 15.867 -20.906 -9.352 1 85.69 132 GLU B C 1
ATOM 2357 O O . GLU B 1 132 ? 15.531 -19.719 -9.375 1 85.69 132 GLU B O 1
ATOM 2362 N N . LEU B 1 133 ? 15.68 -21.75 -8.375 1 86.12 133 LEU B N 1
ATOM 2363 C CA . LEU B 1 133 ? 14.953 -21.266 -7.203 1 86.12 133 LEU B CA 1
ATOM 2364 C C . LEU B 1 133 ? 15.781 -20.25 -6.43 1 86.12 133 LEU B C 1
ATOM 2366 O O . LEU B 1 133 ? 15.234 -19.281 -5.898 1 86.12 133 LEU B O 1
ATOM 2370 N N . LYS B 1 134 ? 17.047 -20.484 -6.383 1 90.31 134 LYS B N 1
ATOM 2371 C CA . LYS B 1 134 ? 17.922 -19.531 -5.711 1 90.31 134 LYS B CA 1
ATOM 2372 C C . LYS B 1 134 ? 17.922 -18.172 -6.414 1 90.31 134 LYS B C 1
ATOM 2374 O O . LYS B 1 134 ? 17.922 -17.125 -5.762 1 90.31 134 LYS B O 1
ATOM 2379 N N . ASP B 1 135 ? 17.953 -18.203 -7.688 1 92.88 135 ASP B N 1
ATOM 2380 C CA . ASP B 1 135 ? 17.906 -16.969 -8.461 1 92.88 135 ASP B CA 1
ATOM 2381 C C . ASP B 1 135 ? 16.578 -16.234 -8.258 1 92.88 135 ASP B C 1
ATOM 2383 O O . ASP B 1 135 ? 16.547 -15.008 -8.164 1 92.88 135 ASP B O 1
ATOM 2387 N N . VAL B 1 136 ? 15.555 -17.016 -8.234 1 93.5 136 VAL B N 1
ATOM 2388 C CA . VAL B 1 136 ? 14.227 -16.453 -8.008 1 93.5 136 VAL B CA 1
ATOM 2389 C C . VAL B 1 136 ? 14.164 -15.828 -6.613 1 93.5 136 VAL B C 1
ATOM 2391 O O . VAL B 1 136 ? 13.625 -14.734 -6.438 1 93.5 136 VAL B O 1
ATOM 2394 N N . ASP B 1 137 ? 14.727 -16.453 -5.629 1 93.75 137 ASP B N 1
ATOM 2395 C CA . ASP B 1 137 ? 14.781 -15.914 -4.273 1 93.75 137 ASP B CA 1
ATOM 2396 C C . ASP B 1 137 ? 15.539 -14.594 -4.234 1 93.75 137 ASP B C 1
ATOM 2398 O O . ASP B 1 137 ? 15.125 -13.648 -3.557 1 93.75 137 ASP B O 1
ATOM 2402 N N . LYS B 1 138 ? 16.641 -14.633 -4.926 1 95 138 LYS B N 1
ATOM 2403 C CA . LYS B 1 138 ? 17.438 -13.406 -4.996 1 95 138 LYS B CA 1
ATOM 2404 C C . LYS B 1 138 ? 16.641 -12.266 -5.617 1 95 138 LYS B C 1
ATOM 2406 O O . LYS B 1 138 ? 16.734 -11.117 -5.172 1 95 138 LYS B O 1
ATOM 2411 N N . PHE B 1 139 ? 15.93 -12.562 -6.656 1 96.44 139 PHE B N 1
ATOM 2412 C CA . PHE B 1 139 ? 15.078 -11.57 -7.301 1 96.44 139 PHE B CA 1
ATOM 2413 C C . PHE B 1 139 ? 14.109 -10.953 -6.297 1 96.44 139 PHE B C 1
ATOM 2415 O O . PHE B 1 139 ? 14.016 -9.727 -6.195 1 96.44 139 PHE B O 1
ATOM 2422 N N . PHE B 1 140 ? 13.453 -11.727 -5.484 1 97.06 140 PHE B N 1
ATOM 2423 C CA . PHE B 1 140 ? 12.469 -11.234 -4.527 1 97.06 140 PHE B CA 1
ATOM 2424 C C . PHE B 1 140 ? 13.148 -10.531 -3.363 1 97.06 140 PHE B C 1
ATOM 2426 O O . PHE B 1 140 ? 12.609 -9.57 -2.809 1 97.06 140 PHE B O 1
ATOM 2433 N N . ASP B 1 141 ? 14.32 -10.977 -3.01 1 96.81 141 ASP B N 1
ATOM 2434 C CA . ASP B 1 141 ? 15.062 -10.281 -1.97 1 96.81 141 ASP B CA 1
ATOM 2435 C C . ASP B 1 141 ? 15.367 -8.844 -2.383 1 96.81 141 ASP B C 1
ATOM 2437 O O . ASP B 1 141 ? 15.32 -7.93 -1.557 1 96.81 141 ASP B O 1
ATOM 2441 N N . HIS B 1 142 ? 15.68 -8.703 -3.656 1 97.5 142 HIS B N 1
ATOM 2442 C CA . HIS B 1 142 ? 15.93 -7.359 -4.172 1 97.5 142 HIS B CA 1
ATOM 2443 C C . HIS B 1 142 ? 14.664 -6.516 -4.148 1 97.5 142 HIS B C 1
ATOM 2445 O O . HIS B 1 142 ? 14.719 -5.305 -3.922 1 97.5 142 HIS B O 1
ATOM 2451 N N . VAL B 1 143 ? 13.531 -7.121 -4.395 1 97.69 143 VAL B N 1
ATOM 2452 C CA . VAL B 1 143 ? 12.273 -6.395 -4.305 1 97.69 143 VAL B CA 1
ATOM 2453 C C . VAL B 1 143 ? 12.016 -5.984 -2.855 1 97.69 143 VAL B C 1
ATOM 2455 O O . VAL B 1 143 ? 11.578 -4.859 -2.59 1 97.69 143 VAL B O 1
ATOM 2458 N N . TYR B 1 144 ? 12.352 -6.828 -1.858 1 97.81 144 TYR B N 1
ATOM 2459 C CA . TYR B 1 144 ? 12.234 -6.492 -0.444 1 97.81 144 TYR B CA 1
ATOM 2460 C C . TYR B 1 144 ? 13.102 -5.289 -0.099 1 97.81 144 TYR B C 1
ATOM 2462 O O . TYR B 1 144 ? 12.672 -4.391 0.628 1 97.81 144 TYR B O 1
ATOM 2470 N N . VAL B 1 145 ? 14.266 -5.395 -0.584 1 98.12 145 VAL B N 1
ATOM 2471 C CA . VAL B 1 145 ? 15.188 -4.297 -0.329 1 98.12 145 VAL B CA 1
ATOM 2472 C C . VAL B 1 145 ? 14.625 -3 -0.906 1 98.12 145 VAL B C 1
ATOM 2474 O O . VAL B 1 145 ? 14.594 -1.97 -0.227 1 98.12 145 VAL B O 1
ATOM 2477 N N . SER B 1 146 ? 14.18 -3.041 -2.15 1 98.69 146 SER B N 1
ATOM 2478 C CA . SER B 1 146 ? 13.602 -1.869 -2.805 1 98.69 146 SER B CA 1
ATOM 2479 C C . SER B 1 146 ? 12.383 -1.357 -2.045 1 98.69 146 SER B C 1
ATOM 2481 O O . SER B 1 146 ? 12.305 -0.173 -1.714 1 98.69 146 SER B O 1
ATOM 2483 N N . ALA B 1 147 ? 11.438 -2.234 -1.773 1 98.5 147 ALA B N 1
ATOM 2484 C CA . ALA B 1 147 ? 10.242 -1.859 -1.017 1 98.5 147 ALA B CA 1
ATOM 2485 C C . ALA B 1 147 ? 10.617 -1.335 0.367 1 98.5 147 ALA B C 1
ATOM 2487 O O . ALA B 1 147 ? 9.953 -0.44 0.898 1 98.5 147 ALA B O 1
ATOM 2488 N N . GLY B 1 148 ? 11.641 -1.941 0.963 1 98.5 148 GLY B N 1
ATOM 2489 C CA . GLY B 1 148 ? 12.133 -1.47 2.248 1 98.5 148 GLY B CA 1
ATOM 2490 C C . GLY B 1 148 ? 12.617 -0.032 2.211 1 98.5 148 GLY B C 1
ATOM 2491 O O . GLY B 1 148 ? 12.328 0.749 3.119 1 98.5 148 GLY B O 1
ATOM 2492 N N . PHE B 1 149 ? 13.297 0.294 1.193 1 98.69 149 PHE B N 1
ATOM 2493 C CA . PHE B 1 149 ? 13.789 1.662 1.061 1 98.69 149 PHE B CA 1
ATOM 2494 C C . PHE B 1 149 ? 12.633 2.629 0.832 1 98.69 149 PHE B C 1
ATOM 2496 O O . PHE B 1 149 ? 12.656 3.762 1.317 1 98.69 149 PHE B O 1
ATOM 2503 N N . LEU B 1 150 ? 11.664 2.236 0.053 1 98.81 150 LEU B N 1
ATOM 2504 C CA . LEU B 1 150 ? 10.484 3.078 -0.129 1 98.81 150 LEU B CA 1
ATOM 2505 C C . LEU B 1 150 ? 9.719 3.236 1.182 1 98.81 150 LEU B C 1
ATOM 2507 O O . LEU B 1 150 ? 9.164 4.301 1.458 1 98.81 150 LEU B O 1
ATOM 2511 N N . LEU B 1 151 ? 9.719 2.195 1.969 1 98.62 151 LEU B N 1
ATOM 2512 C CA . LEU B 1 151 ? 9.102 2.271 3.289 1 98.62 151 LEU B CA 1
ATOM 2513 C C . LEU B 1 151 ? 9.836 3.275 4.172 1 98.62 151 LEU B C 1
ATOM 2515 O O . LEU B 1 151 ? 9.211 4.078 4.867 1 98.62 151 LEU B O 1
ATOM 2519 N N . LEU B 1 152 ? 11.117 3.162 4.117 1 98.38 152 LEU B N 1
ATOM 2520 C CA . LEU B 1 152 ? 11.898 4.129 4.875 1 98.38 152 LEU B CA 1
ATOM 2521 C C . LEU B 1 152 ? 11.594 5.555 4.43 1 98.38 152 LEU B C 1
ATOM 2523 O O . LEU B 1 152 ? 11.438 6.449 5.266 1 98.38 152 LEU B O 1
ATOM 2527 N N . ALA B 1 153 ? 11.508 5.766 3.125 1 98.38 153 ALA B N 1
ATOM 2528 C CA . ALA B 1 153 ? 11.141 7.082 2.6 1 98.38 153 ALA B CA 1
ATOM 2529 C C . ALA B 1 153 ? 9.789 7.527 3.139 1 98.38 153 ALA B C 1
ATOM 2531 O O . ALA B 1 153 ? 9.609 8.688 3.5 1 98.38 153 ALA B O 1
ATOM 2532 N N . THR B 1 154 ? 8.883 6.625 3.227 1 98.12 154 THR B N 1
ATOM 2533 C CA . THR B 1 154 ? 7.535 6.906 3.711 1 98.12 154 THR B CA 1
ATOM 2534 C C . THR B 1 154 ? 7.566 7.332 5.176 1 98.12 154 THR B C 1
ATOM 2536 O O . THR B 1 154 ? 6.902 8.297 5.562 1 98.12 154 THR B O 1
ATOM 2539 N N . VAL B 1 155 ? 8.352 6.605 5.93 1 97.31 155 VAL B N 1
ATOM 2540 C CA . VAL B 1 155 ? 8.469 6.926 7.348 1 97.31 155 VAL B CA 1
ATOM 2541 C C . VAL B 1 155 ? 9.055 8.328 7.512 1 97.31 155 VAL B C 1
ATOM 2543 O O . VAL B 1 155 ? 8.547 9.133 8.297 1 97.31 155 VAL B O 1
ATOM 2546 N N . PHE B 1 156 ? 10.047 8.68 6.766 1 95.81 156 PHE B N 1
ATOM 2547 C CA . PHE B 1 156 ? 10.648 10 6.832 1 95.81 156 PHE B CA 1
ATOM 2548 C C . PHE B 1 156 ? 9.672 11.07 6.375 1 95.81 156 PHE B C 1
ATOM 2550 O O . PHE B 1 156 ? 9.688 12.195 6.883 1 95.81 156 PHE B O 1
ATOM 2557 N N . MET B 1 157 ? 8.852 10.68 5.418 1 94.25 157 MET B N 1
ATOM 2558 C CA . MET B 1 157 ? 7.836 11.625 4.961 1 94.25 157 MET B CA 1
ATOM 2559 C C . MET B 1 157 ? 6.809 11.891 6.055 1 94.25 157 MET B C 1
ATOM 2561 O O . MET B 1 157 ? 6.348 13.023 6.215 1 94.25 157 MET B O 1
ATOM 2565 N N . VAL B 1 158 ? 6.445 10.867 6.77 1 94.56 158 VAL B N 1
ATOM 2566 C CA . VAL B 1 158 ? 5.496 11.031 7.867 1 94.56 158 VAL B CA 1
ATOM 2567 C C . VAL B 1 158 ? 6.094 11.945 8.93 1 94.56 158 VAL B C 1
ATOM 2569 O O . VAL B 1 158 ? 5.445 12.891 9.383 1 94.56 158 VAL B O 1
ATOM 2572 N N . VAL B 1 159 ? 7.289 11.703 9.289 1 92.44 159 VAL B N 1
ATOM 2573 C CA . VAL B 1 159 ? 7.973 12.492 10.305 1 92.44 159 VAL B CA 1
ATOM 2574 C C . VAL B 1 159 ? 8.047 13.953 9.852 1 92.44 159 VAL B C 1
ATOM 2576 O O . VAL B 1 159 ? 7.75 14.867 10.625 1 92.44 159 VAL B O 1
ATOM 2579 N N . MET B 1 160 ? 8.383 14.055 8.617 1 88 160 MET B N 1
ATOM 2580 C CA . MET B 1 160 ? 8.484 15.398 8.055 1 88 160 MET B CA 1
ATOM 2581 C C . MET B 1 160 ? 7.137 16.109 8.094 1 88 160 MET B C 1
ATOM 2583 O O . MET B 1 160 ? 7.066 17.297 8.422 1 88 160 MET B O 1
ATOM 2587 N N . THR B 1 161 ? 6.148 15.453 7.781 1 88.81 161 THR B N 1
ATOM 2588 C CA . THR B 1 161 ? 4.809 16.031 7.777 1 88.81 161 THR B CA 1
ATOM 2589 C C . THR B 1 161 ? 4.367 16.391 9.195 1 88.81 161 THR B C 1
ATOM 2591 O O . THR B 1 161 ? 3.793 17.453 9.422 1 88.81 161 THR B O 1
ATOM 2594 N N . ILE B 1 162 ? 4.691 15.578 10.148 1 88.5 162 ILE B N 1
ATOM 2595 C CA . ILE B 1 162 ? 4.336 15.844 11.539 1 88.5 162 ILE B CA 1
ATOM 2596 C C . ILE B 1 162 ? 5.055 17.094 12.023 1 88.5 162 ILE B C 1
ATOM 2598 O O . ILE B 1 162 ? 4.445 17.969 12.656 1 88.5 162 ILE B O 1
ATOM 2602 N N . LEU B 1 163 ? 6.289 17.266 11.695 1 85.25 163 LEU B N 1
ATOM 2603 C CA . LEU B 1 163 ? 7.074 18.422 12.102 1 85.25 163 LEU B CA 1
ATOM 2604 C C . LEU B 1 163 ? 6.535 19.688 11.469 1 85.25 163 LEU B C 1
ATOM 2606 O O . LEU B 1 163 ? 6.449 20.734 12.125 1 85.25 163 LEU B O 1
ATOM 2610 N N . SER B 1 164 ? 6.223 19.578 10.25 1 84.19 164 SER B N 1
ATOM 2611 C CA . SER B 1 164 ? 5.711 20.75 9.531 1 84.19 164 SER B CA 1
ATOM 2612 C C . SER B 1 164 ? 4.359 21.188 10.086 1 84.19 164 SER B C 1
ATOM 2614 O O . SER B 1 164 ? 4.109 22.375 10.25 1 84.19 164 SER B O 1
ATOM 2616 N N . VAL B 1 165 ? 3.537 20.25 10.359 1 84.12 165 VAL B N 1
ATOM 2617 C CA . VAL B 1 165 ? 2.219 20.562 10.906 1 84.12 165 VAL B CA 1
ATOM 2618 C C . VAL B 1 165 ? 2.363 21.125 12.312 1 84.12 165 VAL B C 1
ATOM 2620 O O . VAL B 1 165 ? 1.677 22.094 12.672 1 84.12 165 VAL B O 1
ATOM 2623 N N . HIS B 1 166 ? 3.234 20.578 13.047 1 83.25 166 HIS B N 1
ATOM 2624 C CA . HIS B 1 166 ? 3.48 21.094 14.391 1 83.25 166 HIS B CA 1
ATOM 2625 C C . HIS B 1 166 ? 3.982 22.531 14.352 1 83.25 166 HIS B C 1
ATOM 2627 O O . HIS B 1 166 ? 3.582 23.359 15.172 1 83.25 166 HIS B O 1
ATOM 2633 N N . ALA B 1 167 ? 4.793 22.859 13.469 1 79.62 167 ALA B N 1
ATOM 2634 C CA . ALA B 1 167 ? 5.359 24.203 13.328 1 79.62 167 ALA B CA 1
ATOM 2635 C C . ALA B 1 167 ? 4.281 25.219 12.977 1 79.62 167 ALA B C 1
ATOM 2637 O O . ALA B 1 167 ? 4.289 26.344 13.484 1 79.62 167 ALA B O 1
ATOM 2638 N N . VAL B 1 168 ? 3.418 24.797 12.203 1 77.38 168 VAL B N 1
ATOM 2639 C CA . VAL B 1 168 ? 2.406 25.75 11.742 1 77.38 168 VAL B CA 1
ATOM 2640 C C . VAL B 1 168 ? 1.308 25.875 12.789 1 77.38 168 VAL B C 1
ATOM 2642 O O . VAL B 1 168 ? 0.649 26.922 12.883 1 77.38 168 VAL B O 1
ATOM 2645 N N . SER B 1 169 ? 1.102 24.875 13.57 1 76.75 169 SER B N 1
ATOM 2646 C CA . SER B 1 169 ? 0.072 24.906 14.602 1 76.75 169 SER B CA 1
ATOM 2647 C C . SER B 1 169 ? 0.487 25.812 15.766 1 76.75 169 SER B C 1
ATOM 2649 O O . SER B 1 169 ? -0.361 26.281 16.531 1 76.75 169 SER B O 1
ATOM 2651 N N . ARG B 1 170 ? 1.678 26.031 16.031 1 73.06 170 ARG B N 1
ATOM 2652 C CA . ARG B 1 170 ? 2.16 26.859 17.125 1 73.06 170 ARG B CA 1
ATOM 2653 C C . ARG B 1 170 ? 2.248 28.328 16.703 1 73.06 170 ARG B C 1
ATOM 2655 O O . ARG B 1 170 ? 2.527 29.203 17.531 1 73.06 170 ARG B O 1
ATOM 2662 N N . LYS B 1 171 ? 1.84 28.609 15.531 1 62.53 171 LYS B N 1
ATOM 2663 C CA . LYS B 1 171 ? 1.767 30.016 15.188 1 62.53 171 LYS B CA 1
ATOM 2664 C C . LYS B 1 171 ? 0.486 30.656 15.734 1 62.53 171 LYS B C 1
ATOM 2666 O O . LYS B 1 171 ? -0.557 30 15.789 1 62.53 171 LYS B O 1
#

Organism: Elaeis guineensis var. tenera (NCBI:txid51953)

Radius of gyration: 22.34 Å; Cα contacts (8 Å, |Δi|>4): 490; chains: 2; bounding box: 39×66×47 Å

Foldseek 3Di:
DQLVLLVLLLVLLVLLLVLLVLLLVLQQPFKAFACPVDPDNHTDIDGLVVDPLSVLLNVLSVVSNVVSVVVNVVSVVCSVVVHADDPVVLVVLVVSLVSLVSSLCSLCVVLVVVLVVVCVVCVVVVNNPPPSNVRVVVSSVSSVSSSVSSVVSSVSSVVSSVSSVVRVVVD/DQLVLLVLLLVLLVLLLVLLVLLLVLQQPFWAFACPVDPDNHTDIDGLVVDPLSVLLNVLSVVSNVVSVVVNVVSVVCSVVVHADDPVNQVVLVVSLVSLVSSLCSLCVVLVVVLVVVCVVCVVVVNNPPPSNVRVVVSSVSSVSSSVSSVVSSVSSVVSSVSSVVRVVVD

Secondary structure (DSSP, 8-state):
-HHHHHHHHHHHHHHHHHHHHHHHHHHHT--EEESTTSSSSS-EEE-GGG-HHHHHHHHHHHHHHHHHHHHHHHHHHHHHTT----HHHHHHHHHHHHHHHHHHHHHHHHHHHHHHHHHHHHHHTT-TT-HHHHHHHHHHHHHHHHHHHHHHHHHHHHHHHHHHHHHHHT-/-HHHHHHHHHHHHHHHHHHHHHHHHHHHT--EEESTTSSSSS-EEE-GGG-HHHHHH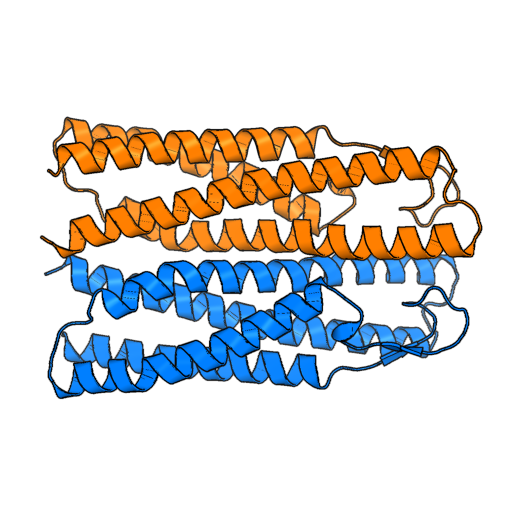HHHHHHHHHHHHHHHHHHHHHHHTT----HHHHHHHHHHHHHHHHHHHHHHHHHHHHHHHHHHHHHHTT-TT-HHHHHHHHHHHHHHHHHHHHHHHHHHHHHHHHHHHHHHHT-

pLDDT: mean 88.75, std 10.6, range [48.22, 98.81]

Sequence (342 aa):
MASSVAITVLINRLFVFIFLFVSLMVLATNKVTTSYLTVDDNPSKVTFKNSYAYRFLLSVAVIGCAYTLLQIPFAALSISNRTEISQFVIFPDLVFTPLFAMAVGAGFGLTVDVKHFLDKLFASADLQDDPELKDVDKFFDHVYVSAGFLLLATVFMVVMTILSVHAVSRKMASSVAITVLINRLFVFIFLFVSLMVLATNKVTTSYLTVDDNPSKVTFKNSYAYRFLLSVAVIGCAYTLLQIPFAALSISNRTEISQFVIFPDLVFTPLFAMAVGAGFGLTVDVKHFLDKLFASADLQDDPELKDVDKFFDHVYVSAGFLLLATVFMVVMTILSVHAVSRK

Nearest PDB structures (foldseek):
  8d9p-assembly1_A  TM=4.178E-01  e=2.335E+00  synthetic construct
  6z0c-assembly1_A  TM=3.938E-01  e=5.114E+00  Escherichia coli